Protein AF-A0A101WJS4-F1 (afdb_monomer)

Foldseek 3Di:
DAAADLVLLVVADQQFKWAADDDPPPVPDPQRIWGKDDDPVVSWIKTFGLQPPADPPDPPDTDIDIDHPVCSVRIHTDGGNVQKDWDFPVCCLQADVVQKDFDCSYYDNDPTGTIIGGPPGDGDPVSVVVVVVVVCVVVVVVVVVVVVVVVVCCVVVPPPDPPDDPPDPVLVVVVVVLVVLVVDPDPVSVVVSVVSVVVVVVVVVD

pLDDT: mean 70.33, std 17.98, range [38.47, 94.5]

Sequence (206 aa):
MKKLSRENFNKLNENFLYKKAPEPGQEHSRNWTYKCVKNEIRGTASMLETSLTGVEILEMVMPSTEVTDENINEFEKVFDFSEVKQICEFQVDEYDEKDVIHIPTCTKRWREECWWIKNGTEKSTDKLIKKTRGLIERYGKAFKANTDYLIKLLKEKGEEKMEGIIGQQQIDELKDVIVILQQIDSKLFFEEIANIQEKVSKLEKQ

Mean predicted aligned error: 15.25 Å

Structure (mmCIF, N/CA/C/O backbone):
data_AF-A0A101WJS4-F1
#
_entry.id   AF-A0A101WJS4-F1
#
loop_
_atom_site.group_PDB
_atom_site.id
_atom_site.type_symbol
_atom_site.label_atom_id
_atom_site.label_alt_id
_atom_site.label_comp_id
_atom_site.label_asym_id
_atom_site.label_entity_id
_atom_site.label_seq_id
_atom_site.pdbx_PDB_ins_code
_atom_site.Cartn_x
_atom_site.Cartn_y
_atom_site.Cartn_z
_atom_site.occupancy
_atom_site.B_iso_or_equiv
_atom_site.auth_seq_id
_atom_site.auth_comp_id
_atom_site.auth_asym_id
_atom_site.auth_atom_id
_atom_site.pdbx_PDB_model_num
ATOM 1 N N . MET A 1 1 ? -10.804 7.529 35.471 1.00 57.22 1 MET A N 1
ATOM 2 C CA . MET A 1 1 ? -10.807 7.088 34.060 1.00 57.22 1 MET A CA 1
ATOM 3 C C . MET A 1 1 ? -11.537 5.767 33.985 1.00 57.22 1 MET A C 1
ATOM 5 O O . MET A 1 1 ? -11.260 4.900 34.809 1.00 57.22 1 MET A O 1
ATOM 9 N N . LYS A 1 2 ? -12.508 5.639 33.080 1.00 72.88 2 LYS A N 1
ATOM 10 C CA . LYS A 1 2 ? -13.183 4.360 32.847 1.00 72.88 2 LYS A CA 1
ATOM 11 C C . LYS A 1 2 ? -12.271 3.504 31.974 1.00 72.88 2 LYS A C 1
ATOM 13 O O . LYS A 1 2 ? -11.709 4.000 31.005 1.00 72.88 2 LYS A O 1
ATOM 18 N N . LYS A 1 3 ? -12.037 2.268 32.405 1.00 86.56 3 LYS A N 1
ATOM 19 C CA . LYS A 1 3 ? -11.010 1.379 31.856 1.00 86.56 3 LYS A CA 1
ATOM 20 C C . LYS A 1 3 ? -11.583 0.580 30.684 1.00 86.56 3 LYS A C 1
ATOM 22 O O . LYS A 1 3 ? -12.743 0.192 30.734 1.00 86.56 3 LYS A O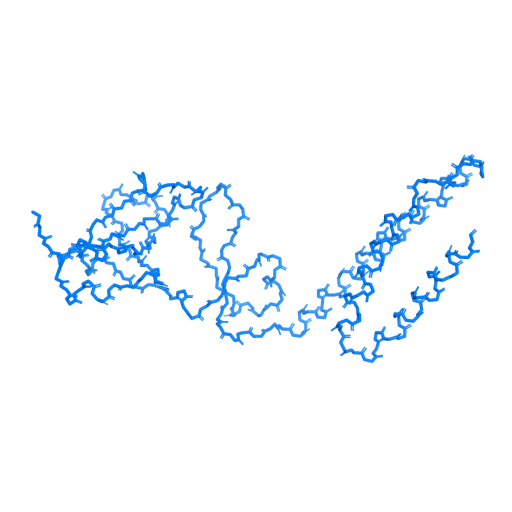 1
ATOM 27 N N . LEU A 1 4 ? -10.771 0.320 29.665 1.00 90.88 4 LEU A N 1
ATOM 28 C CA . LEU A 1 4 ? -11.083 -0.634 28.602 1.00 90.88 4 LEU A CA 1
ATOM 29 C C . LEU A 1 4 ? -11.018 -2.066 29.159 1.00 90.88 4 LEU A C 1
ATOM 31 O O . LEU A 1 4 ? -9.998 -2.472 29.729 1.00 90.88 4 LEU A O 1
ATOM 35 N N . SER A 1 5 ? -12.098 -2.834 29.031 1.00 92.94 5 SER A N 1
ATOM 36 C CA . SER A 1 5 ? -12.114 -4.247 29.417 1.00 92.94 5 SER A CA 1
ATOM 37 C C . SER A 1 5 ? -11.172 -5.069 28.536 1.00 92.94 5 SER A C 1
ATOM 39 O O . SER A 1 5 ? -10.924 -4.742 27.375 1.00 92.94 5 SER A O 1
ATOM 41 N N . ARG A 1 6 ? -10.662 -6.194 29.059 1.00 92.44 6 ARG A N 1
ATOM 42 C CA . ARG A 1 6 ? -9.789 -7.091 28.280 1.00 92.44 6 ARG A CA 1
ATOM 43 C C . ARG A 1 6 ? -10.510 -7.685 27.067 1.00 92.44 6 ARG A C 1
ATOM 45 O O . ARG A 1 6 ? -9.887 -7.871 26.030 1.00 92.44 6 ARG A O 1
ATOM 52 N N . GLU A 1 7 ? -11.810 -7.955 27.189 1.00 93.62 7 GLU A N 1
ATOM 53 C CA . GLU A 1 7 ? -12.629 -8.451 26.081 1.00 93.62 7 GLU A CA 1
ATOM 54 C C . GLU A 1 7 ? -12.656 -7.444 24.924 1.00 93.62 7 GLU A C 1
ATOM 56 O O . GLU A 1 7 ? -12.341 -7.801 23.791 1.00 93.62 7 GLU A O 1
ATOM 61 N N . ASN A 1 8 ? -12.955 -6.175 25.207 1.00 93.38 8 ASN A N 1
ATOM 62 C CA . ASN A 1 8 ? -12.996 -5.132 24.184 1.00 93.38 8 ASN A CA 1
ATOM 63 C C . ASN A 1 8 ? -11.603 -4.751 23.672 1.00 93.38 8 ASN A C 1
ATOM 65 O O . ASN A 1 8 ? -11.430 -4.550 22.472 1.00 93.38 8 ASN A O 1
ATOM 69 N N . PHE A 1 9 ? -10.586 -4.753 24.534 1.00 94.12 9 PHE A N 1
ATOM 70 C CA . PHE A 1 9 ? -9.189 -4.604 24.121 1.00 94.12 9 PHE A CA 1
ATOM 71 C C . PHE A 1 9 ? -8.784 -5.652 23.071 1.00 94.12 9 PHE A C 1
ATOM 73 O O . PHE A 1 9 ? -8.088 -5.336 22.106 1.00 94.12 9 PHE A O 1
ATOM 80 N N . ASN A 1 10 ? -9.242 -6.897 23.224 1.00 92.56 10 ASN A N 1
ATOM 81 C CA . ASN A 1 10 ? -8.945 -7.977 22.283 1.00 92.56 10 ASN A CA 1
ATOM 82 C C . ASN A 1 10 ? -9.709 -7.853 20.953 1.00 92.56 10 ASN A C 1
ATOM 84 O O . ASN A 1 10 ? -9.233 -8.380 19.952 1.00 92.56 10 ASN A O 1
ATOM 88 N N . LYS A 1 11 ? -10.856 -7.157 20.918 1.00 90.31 11 LYS A N 1
ATOM 89 C CA . LYS A 1 11 ? -11.623 -6.909 19.679 1.00 90.31 11 LYS A CA 1
ATOM 90 C C . LYS A 1 11 ? -10.926 -5.922 18.743 1.00 90.31 11 LYS A C 1
ATOM 92 O O . LYS A 1 11 ? -11.104 -5.995 17.531 1.00 90.31 11 LYS A O 1
ATOM 97 N N . LEU A 1 12 ? -10.145 -5.000 19.300 1.00 92.75 12 LEU A N 1
ATOM 98 C CA . LEU A 1 12 ? -9.375 -4.040 18.518 1.00 92.75 12 LEU A CA 1
ATOM 99 C C . LEU A 1 12 ? -8.243 -4.743 17.761 1.00 92.75 12 LEU A C 1
ATOM 101 O O . LEU A 1 12 ? -7.607 -5.661 18.276 1.00 92.75 12 LEU A O 1
ATOM 105 N N . ASN A 1 13 ? -7.952 -4.280 16.556 1.00 91.62 13 ASN A N 1
ATOM 106 C CA . ASN A 1 13 ? -6.895 -4.801 15.692 1.00 91.62 13 ASN A CA 1
ATOM 107 C C . ASN A 1 13 ? -6.104 -3.643 15.073 1.00 91.62 13 ASN A C 1
ATOM 109 O O . ASN A 1 13 ? -6.697 -2.741 14.479 1.00 91.62 13 ASN A O 1
ATOM 113 N N . GLU A 1 14 ? -4.781 -3.682 15.217 1.00 89.12 14 GLU A N 1
ATOM 114 C CA . GLU A 1 14 ? -3.843 -2.662 14.725 1.00 89.12 14 GLU A CA 1
ATOM 115 C C . GLU A 1 14 ? -3.684 -2.702 13.195 1.00 89.12 14 GLU A C 1
ATOM 117 O O . GLU A 1 14 ? -3.297 -1.711 12.581 1.00 89.12 14 GLU A O 1
ATOM 122 N N . ASN A 1 15 ? -4.073 -3.812 12.556 1.00 86.75 15 ASN A N 1
ATOM 123 C CA . ASN A 1 15 ? -4.099 -3.952 11.098 1.00 86.75 15 ASN A CA 1
ATOM 124 C C . ASN A 1 15 ? -5.382 -3.408 10.456 1.00 86.75 15 ASN A C 1
ATOM 126 O O . ASN A 1 15 ? -5.546 -3.520 9.245 1.00 86.75 15 ASN A O 1
ATOM 130 N N . PHE A 1 16 ? -6.328 -2.862 11.221 1.00 90.31 16 PHE A N 1
ATOM 131 C CA . PHE A 1 16 ? -7.572 -2.333 10.660 1.00 90.31 16 PHE A CA 1
ATOM 132 C C . PHE A 1 16 ? -7.529 -0.812 10.543 1.00 90.31 16 PHE A C 1
ATOM 134 O O . PHE A 1 16 ? -6.897 -0.116 11.342 1.00 90.31 16 PHE A O 1
ATOM 141 N N . LEU A 1 17 ? -8.261 -0.300 9.557 1.00 88.44 17 LEU A N 1
ATOM 142 C CA . LEU A 1 17 ? -8.648 1.100 9.493 1.00 88.44 17 LEU A CA 1
ATOM 143 C C . LEU A 1 17 ? -10.052 1.238 10.070 1.00 88.44 17 LEU A C 1
ATOM 145 O O . LEU A 1 17 ? -10.980 0.548 9.636 1.00 88.44 17 LEU A O 1
ATOM 149 N N . TYR A 1 18 ? -10.203 2.150 11.019 1.00 90.25 18 TYR A N 1
ATOM 150 C CA . TYR A 1 18 ? -11.483 2.471 11.634 1.00 90.25 18 TYR A CA 1
ATOM 151 C C . TYR A 1 18 ? 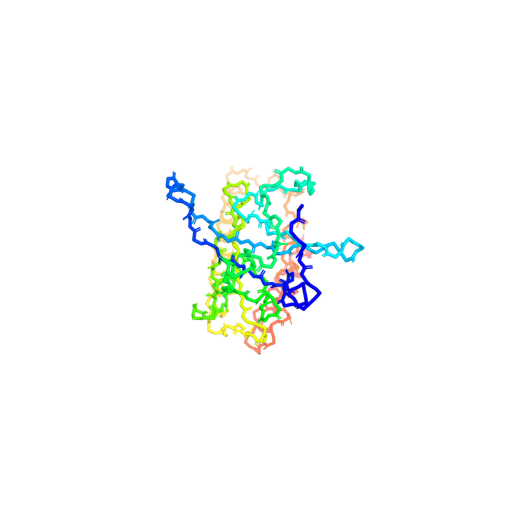-11.989 3.815 11.137 1.00 90.25 18 TYR A C 1
ATOM 153 O O . TYR A 1 18 ? -11.198 4.657 10.719 1.00 90.25 18 TYR A O 1
ATOM 161 N N . LYS A 1 19 ? -13.294 4.042 11.217 1.00 89.00 19 LYS A N 1
ATOM 162 C CA . LYS A 1 19 ? -13.935 5.328 10.964 1.00 89.00 19 LYS A CA 1
ATOM 163 C C . LYS A 1 19 ? -14.812 5.700 12.151 1.00 89.00 19 LYS A C 1
ATOM 165 O O . LYS A 1 19 ? -15.484 4.839 12.708 1.00 89.00 19 LYS A O 1
ATOM 170 N N . LYS A 1 20 ? -14.818 6.980 12.511 1.00 86.94 20 LYS A N 1
ATOM 171 C CA . LYS A 1 20 ? -15.734 7.556 13.504 1.00 86.94 20 LYS A CA 1
ATOM 172 C C . LYS A 1 20 ? -16.500 8.713 12.864 1.00 86.94 20 LYS A C 1
ATOM 174 O O . LYS A 1 20 ? -15.966 9.406 11.997 1.00 86.94 20 LYS A O 1
ATOM 179 N N . ALA A 1 21 ? -17.764 8.891 13.242 1.00 79.19 21 ALA A N 1
ATOM 180 C CA . ALA A 1 21 ? -18.553 10.033 12.789 1.00 79.19 21 ALA A CA 1
ATOM 181 C C . ALA A 1 21 ? -17.951 11.356 13.310 1.00 79.19 21 ALA A C 1
ATOM 183 O O . ALA A 1 21 ? -17.484 11.394 14.450 1.00 79.19 21 ALA A O 1
ATOM 184 N N . PRO A 1 22 ? -17.962 12.439 12.510 1.00 70.44 22 PRO A N 1
ATOM 185 C CA . PRO A 1 22 ? -17.497 13.744 12.967 1.00 70.44 22 PRO A CA 1
ATOM 186 C C . PRO A 1 22 ? -18.325 14.233 14.155 1.00 70.44 22 PRO A C 1
ATOM 188 O O . PRO A 1 22 ? -19.548 14.077 14.174 1.00 70.44 22 PRO A O 1
ATOM 191 N N . GLU A 1 23 ? -17.674 14.886 15.116 1.00 70.19 23 GLU A N 1
ATOM 192 C CA . GLU A 1 23 ? -18.407 15.640 16.128 1.00 70.19 23 GLU A CA 1
ATOM 193 C C . GLU A 1 23 ? -19.089 16.864 15.485 1.00 70.19 23 GLU A C 1
ATOM 195 O O . GLU A 1 23 ? -18.539 17.460 14.545 1.00 70.19 23 GLU A O 1
ATOM 200 N N . PRO A 1 24 ? -20.282 17.267 15.966 1.00 67.69 24 PRO A N 1
ATOM 201 C CA . PRO A 1 24 ? -20.963 18.460 15.472 1.00 67.69 24 PRO A CA 1
ATOM 202 C C . PRO A 1 24 ? -20.040 19.687 15.502 1.00 67.69 24 PRO A C 1
ATOM 204 O O . PRO A 1 24 ? -19.468 20.020 16.537 1.00 67.69 24 PRO A O 1
ATOM 207 N N . GLY A 1 25 ? -19.890 20.367 14.361 1.00 64.19 25 GLY A N 1
ATOM 208 C CA . GLY A 1 25 ? -19.008 21.534 14.217 1.00 64.19 25 GLY A CA 1
ATOM 209 C C . GLY A 1 25 ? -17.598 21.234 13.697 1.00 64.19 25 GLY A C 1
ATOM 210 O O . GLY A 1 25 ? -16.853 22.173 13.421 1.00 64.19 25 GLY A O 1
ATOM 211 N N . GLN A 1 26 ? -17.235 19.964 13.487 1.00 60.59 26 GLN A N 1
ATOM 212 C CA . GLN A 1 26 ? -15.958 19.580 12.870 1.00 60.59 26 GLN A CA 1
ATOM 213 C C . GLN A 1 26 ? -16.079 19.159 11.395 1.00 60.59 26 GLN A C 1
ATOM 215 O O . GLN A 1 26 ? -15.176 18.534 10.858 1.00 60.59 26 GLN A O 1
ATOM 220 N N . GLU A 1 27 ? -17.154 19.529 10.697 1.00 55.00 27 GLU A N 1
ATOM 221 C CA . GLU A 1 27 ? -17.510 19.069 9.336 1.00 55.00 27 GLU A CA 1
ATOM 222 C C . GLU A 1 27 ? -16.428 19.273 8.248 1.00 55.00 27 GLU A C 1
ATOM 224 O O . GLU A 1 27 ? -16.532 18.735 7.145 1.00 55.00 27 GLU A O 1
ATOM 229 N N . HIS A 1 28 ? -15.377 20.046 8.531 1.00 49.75 28 HIS A N 1
ATOM 230 C CA . HIS A 1 28 ? -14.305 20.360 7.591 1.00 49.75 28 HIS A CA 1
ATOM 231 C C . HIS A 1 28 ? -13.123 19.376 7.593 1.00 49.75 28 HIS A C 1
ATOM 233 O O . HIS A 1 28 ? -12.332 19.416 6.643 1.00 49.75 28 HIS A O 1
ATOM 239 N N . SER A 1 29 ? -12.983 18.482 8.579 1.00 52.59 29 SER A N 1
ATOM 240 C CA . SER A 1 29 ? -11.977 17.407 8.514 1.00 52.59 29 SER A CA 1
ATOM 241 C C . SER A 1 29 ? -12.453 16.366 7.509 1.00 52.59 29 SER A C 1
ATOM 243 O O . SER A 1 29 ? -13.559 15.849 7.600 1.00 52.59 29 SER A O 1
ATOM 245 N N . ARG A 1 30 ? -11.652 16.090 6.479 1.00 51.81 30 ARG A N 1
ATOM 246 C CA . ARG A 1 30 ? -12.088 15.243 5.353 1.00 51.81 30 ARG A CA 1
ATOM 247 C C . ARG A 1 30 ? -11.715 13.766 5.511 1.00 51.81 30 ARG A C 1
ATOM 249 O O . ARG A 1 30 ? -12.276 12.944 4.797 1.00 51.81 30 ARG A O 1
ATOM 256 N N . ASN A 1 31 ? -10.837 13.425 6.460 1.00 58.62 31 ASN A N 1
ATOM 257 C CA . ASN A 1 31 ? -10.263 12.083 6.603 1.00 58.62 31 ASN A CA 1
ATOM 258 C C . ASN A 1 31 ? -10.437 11.550 8.035 1.00 58.62 31 ASN A C 1
ATOM 260 O O . ASN A 1 31 ? -9.506 11.551 8.831 1.00 58.62 31 ASN A O 1
ATOM 264 N N . TRP A 1 32 ? -11.647 11.082 8.342 1.00 71.38 32 TRP A N 1
ATOM 265 C CA . TRP A 1 32 ? -12.063 10.527 9.642 1.00 71.38 32 TRP A CA 1
ATOM 266 C C . TRP A 1 32 ? -11.669 9.071 9.851 1.00 71.38 32 TRP A C 1
ATOM 268 O O . TRP A 1 32 ? -12.456 8.270 10.360 1.00 71.38 32 TRP A O 1
ATOM 278 N N . THR A 1 33 ? -10.495 8.697 9.367 1.00 82.00 33 THR A N 1
ATOM 279 C CA . THR A 1 33 ? -10.000 7.335 9.497 1.00 82.00 33 THR A CA 1
ATOM 280 C C . THR A 1 33 ? -8.946 7.267 10.586 1.00 82.00 33 THR A C 1
ATOM 282 O O . THR A 1 33 ? -8.162 8.198 10.762 1.00 82.00 33 THR A O 1
ATOM 285 N N . TYR A 1 34 ? -8.941 6.170 11.332 1.00 84.94 34 TYR A N 1
ATOM 286 C CA . TYR A 1 34 ? -8.096 5.980 12.500 1.00 84.94 34 TYR A CA 1
ATOM 287 C C . TYR A 1 34 ? -7.370 4.644 12.418 1.00 84.94 34 TYR A C 1
ATOM 289 O O . TYR A 1 34 ? -7.947 3.644 11.982 1.00 84.94 34 TYR A O 1
ATOM 297 N N . LYS A 1 35 ? -6.120 4.617 12.878 1.00 87.50 35 LYS A N 1
ATOM 298 C CA . LYS A 1 35 ? -5.397 3.375 13.171 1.00 87.50 35 LYS A CA 1
ATOM 299 C C . LYS A 1 35 ? -5.406 3.122 14.670 1.00 87.50 35 LYS A C 1
ATOM 301 O O . LYS A 1 35 ? -5.215 4.045 15.460 1.00 87.50 35 LYS A O 1
ATOM 306 N N . CYS A 1 36 ? -5.623 1.872 15.053 1.00 90.12 36 CYS A N 1
ATOM 307 C CA . CYS A 1 36 ? -5.515 1.468 16.446 1.00 90.12 36 CYS A CA 1
ATOM 308 C C . CYS A 1 36 ? -4.041 1.247 16.803 1.00 90.12 36 CYS A C 1
ATOM 310 O O . CYS A 1 36 ? -3.318 0.618 16.035 1.00 90.12 36 CYS A O 1
ATOM 312 N N . VAL A 1 37 ? -3.626 1.742 17.967 1.00 90.06 37 VAL A N 1
ATOM 313 C CA . VAL A 1 37 ? -2.339 1.426 18.596 1.00 90.06 37 VAL A CA 1
ATOM 314 C C . VAL A 1 37 ? -2.613 0.884 19.988 1.00 90.06 37 VAL A C 1
ATOM 316 O O . VAL A 1 37 ? -3.372 1.486 20.759 1.00 90.06 37 VAL A O 1
ATOM 319 N N . LYS A 1 38 ? -2.002 -0.250 20.319 1.00 90.00 38 LYS A N 1
ATOM 320 C CA . LYS A 1 38 ? -2.164 -0.910 21.613 1.00 90.00 38 LYS A CA 1
ATOM 321 C C . LYS A 1 38 ? -0.930 -0.745 22.487 1.00 90.00 38 LYS A C 1
ATOM 323 O O . LYS A 1 38 ? 0.204 -0.926 22.065 1.00 90.00 38 LYS A O 1
ATOM 328 N N . ASN A 1 39 ? -1.164 -0.486 23.768 1.00 90.31 39 ASN A N 1
ATOM 329 C CA . ASN A 1 39 ? -0.166 -0.622 24.817 1.00 90.31 39 ASN A CA 1
ATOM 330 C C . ASN A 1 39 ? -0.507 -1.853 25.660 1.00 90.31 39 ASN A C 1
ATOM 332 O O . ASN A 1 39 ? -1.291 -1.775 26.609 1.00 90.31 39 ASN A O 1
ATOM 336 N N . GLU A 1 40 ? 0.088 -2.994 25.315 1.00 90.62 40 GLU A N 1
ATOM 337 C CA . GLU A 1 40 ? -0.159 -4.274 25.997 1.00 90.62 40 GLU A CA 1
ATOM 338 C C . GLU A 1 40 ? 0.220 -4.241 27.483 1.00 90.62 40 GLU A C 1
ATOM 340 O O . GLU A 1 40 ? -0.475 -4.828 28.309 1.00 90.62 40 GLU A O 1
ATOM 345 N N . ILE A 1 41 ? 1.278 -3.505 27.849 1.00 89.44 41 ILE A N 1
ATOM 346 C CA . ILE A 1 41 ? 1.748 -3.400 29.241 1.00 89.44 41 ILE A CA 1
ATOM 347 C C . ILE A 1 41 ? 0.691 -2.713 30.113 1.00 89.44 41 ILE A C 1
ATOM 349 O O . ILE A 1 41 ? 0.433 -3.133 31.241 1.00 89.44 41 ILE A O 1
ATOM 353 N N . ARG A 1 42 ? 0.076 -1.643 29.597 1.00 86.69 42 ARG A N 1
ATOM 354 C CA . ARG A 1 42 ? -0.955 -0.874 30.310 1.00 86.69 42 ARG A CA 1
ATOM 355 C C . ARG A 1 42 ? -2.367 -1.421 30.087 1.00 86.69 42 ARG A C 1
ATOM 357 O O . ARG A 1 42 ? -3.275 -1.057 30.834 1.00 86.69 42 ARG A O 1
ATOM 364 N N . GLY A 1 43 ? -2.555 -2.291 29.094 1.00 88.81 43 GLY A N 1
ATOM 365 C CA . GLY A 1 43 ? -3.867 -2.770 28.660 1.00 88.81 43 GLY A CA 1
ATOM 366 C C . GLY A 1 43 ? -4.748 -1.650 28.103 1.00 88.81 43 GLY A C 1
ATOM 367 O O . GLY A 1 43 ? -5.963 -1.687 28.281 1.00 88.81 43 GLY A O 1
ATOM 368 N N . THR A 1 44 ? -4.139 -0.633 27.488 1.00 91.56 44 THR A N 1
ATOM 369 C CA . THR A 1 44 ? -4.826 0.539 26.922 1.00 91.56 44 THR A CA 1
ATOM 370 C C . THR A 1 44 ? -4.668 0.562 25.410 1.00 91.56 44 THR A C 1
ATOM 372 O O . THR A 1 44 ? -3.650 0.112 24.888 1.00 91.56 44 THR A O 1
ATOM 375 N N . ALA A 1 45 ? -5.641 1.115 24.699 1.00 93.06 45 ALA A N 1
ATOM 376 C CA . ALA A 1 45 ? -5.571 1.288 23.254 1.00 93.06 45 ALA A CA 1
ATOM 377 C C . ALA A 1 45 ? -5.973 2.714 22.882 1.00 93.06 45 ALA A C 1
ATOM 379 O O . ALA A 1 45 ? -6.794 3.319 23.569 1.00 93.06 45 ALA A O 1
ATOM 380 N N . SER A 1 46 ? -5.424 3.223 21.786 1.00 91.75 46 SER A N 1
ATOM 381 C CA . SER A 1 46 ? -5.729 4.555 21.268 1.00 91.75 46 SER A CA 1
ATOM 382 C C . SER A 1 46 ? -6.032 4.495 19.776 1.00 91.75 46 SER A C 1
ATOM 384 O O . SER A 1 46 ? -5.446 3.697 19.046 1.00 91.75 46 SER A O 1
ATOM 386 N N . MET A 1 47 ? -6.942 5.353 19.322 1.00 90.25 47 MET A N 1
ATOM 387 C CA . MET A 1 47 ? -7.261 5.564 17.910 1.00 90.25 47 MET A CA 1
ATOM 388 C C . MET A 1 47 ? -6.538 6.814 17.422 1.00 90.25 47 MET A C 1
ATOM 390 O O . MET A 1 47 ? -6.847 7.918 17.870 1.00 90.25 47 MET A O 1
ATOM 394 N N . LEU A 1 48 ? -5.563 6.633 16.535 1.00 84.19 48 LEU A N 1
ATOM 395 C CA . LEU A 1 48 ? -4.733 7.692 15.966 1.00 84.19 48 LEU A CA 1
ATOM 396 C C . LEU A 1 48 ? -5.309 8.135 14.627 1.00 84.19 48 LEU A C 1
ATOM 398 O O . LEU A 1 48 ?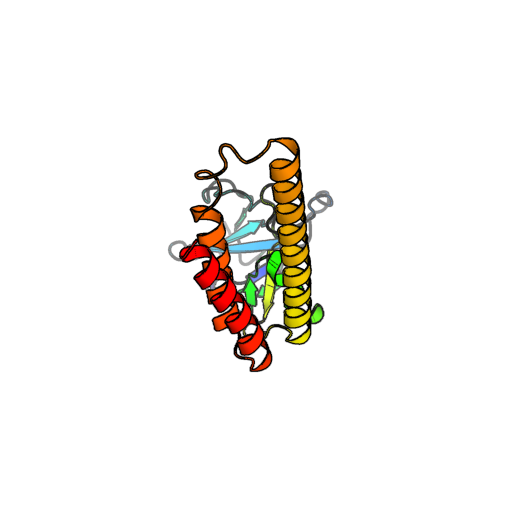 -5.476 7.312 13.726 1.00 84.19 48 LEU A O 1
ATOM 402 N N . GLU A 1 49 ? -5.595 9.426 14.486 1.00 79.94 49 GLU A N 1
ATOM 403 C CA . GLU A 1 49 ? -6.174 9.979 13.261 1.00 79.94 49 GLU A CA 1
ATOM 404 C C . GLU A 1 49 ? -5.177 9.911 12.093 1.00 79.94 49 GLU A C 1
ATOM 406 O O . GLU A 1 49 ? -4.068 10.439 12.166 1.00 79.94 49 GLU A O 1
ATOM 411 N N . THR A 1 50 ? -5.561 9.294 10.974 1.00 74.81 50 THR A N 1
ATOM 412 C CA . THR A 1 50 ? -4.662 9.108 9.822 1.00 74.81 50 THR A CA 1
ATOM 413 C C . THR A 1 50 ? -4.559 10.348 8.935 1.00 74.81 50 THR A C 1
ATOM 415 O O . THR A 1 50 ? -3.779 10.374 7.995 1.00 74.81 50 THR A O 1
ATOM 418 N N . SER A 1 51 ? -5.328 11.407 9.195 1.00 60.69 51 SER A N 1
ATOM 419 C CA . SER A 1 51 ? -5.240 12.652 8.426 1.00 60.69 51 SER A CA 1
ATOM 420 C C . SER A 1 51 ? -3.916 13.399 8.656 1.00 60.69 51 SER A C 1
ATOM 422 O O . SER A 1 51 ? -3.564 14.274 7.878 1.00 60.69 51 SER A O 1
ATOM 424 N N . LEU A 1 52 ? -3.127 13.058 9.674 1.00 51.88 52 LEU A N 1
ATOM 425 C CA . LEU A 1 52 ? -1.872 13.755 9.991 1.00 51.88 52 LEU A CA 1
ATOM 426 C C . LEU A 1 52 ? -0.617 12.898 9.772 1.00 51.88 52 LEU A C 1
ATOM 428 O O . LEU A 1 52 ? 0.495 13.355 10.042 1.00 51.88 52 LEU A O 1
ATOM 432 N N . THR A 1 53 ? -0.764 11.685 9.233 1.00 48.38 53 THR A N 1
ATOM 433 C CA . THR A 1 53 ? 0.348 10.754 8.993 1.00 48.38 53 THR A CA 1
ATOM 434 C C . THR A 1 53 ? 1.064 11.090 7.690 1.00 48.38 53 THR A C 1
ATOM 436 O O . THR A 1 53 ? 0.869 10.456 6.657 1.00 48.38 53 THR A O 1
ATOM 439 N N . GLY A 1 54 ? 1.863 12.149 7.735 1.00 43.44 54 GLY A N 1
ATOM 440 C CA . GLY A 1 54 ? 2.724 12.584 6.639 1.00 43.44 54 GLY A CA 1
ATOM 441 C C . GLY A 1 54 ? 4.085 13.058 7.130 1.00 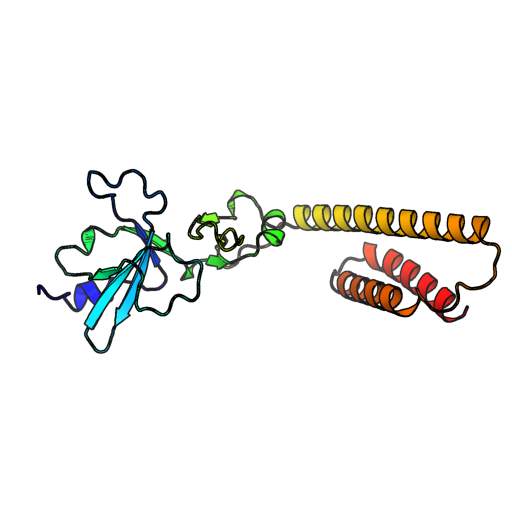43.44 54 GLY A C 1
ATOM 442 O O . GLY A 1 54 ? 4.714 13.870 6.476 1.00 43.44 54 GLY A O 1
ATOM 443 N N . VAL A 1 55 ? 4.530 12.641 8.304 1.00 38.47 55 VAL A N 1
ATOM 444 C CA . VAL A 1 55 ? 5.902 12.819 8.784 1.00 38.47 55 VAL A CA 1
ATOM 445 C C . VAL A 1 55 ? 6.137 11.633 9.721 1.00 38.47 55 VAL A C 1
ATOM 447 O O . VAL A 1 55 ? 5.179 11.139 10.319 1.00 38.47 55 VAL A O 1
ATOM 450 N N . GLU A 1 56 ? 7.378 11.177 9.858 1.00 41.03 56 GLU A N 1
ATOM 451 C CA . GLU A 1 56 ? 7.867 10.436 11.028 1.00 41.03 56 GLU A CA 1
ATOM 452 C C . GLU A 1 56 ? 7.651 11.279 12.304 1.00 41.03 56 GLU A C 1
ATOM 454 O O . GLU A 1 56 ? 8.585 11.731 12.965 1.00 41.03 56 GLU A O 1
ATOM 459 N N . ILE A 1 57 ? 6.399 11.598 12.626 1.00 44.00 57 ILE A N 1
ATOM 460 C CA . ILE A 1 57 ? 6.034 12.231 13.877 1.00 44.00 57 ILE A CA 1
ATOM 461 C C . ILE A 1 57 ? 6.062 11.075 14.851 1.00 44.00 57 ILE A C 1
ATOM 463 O O . ILE A 1 57 ? 5.120 10.289 14.926 1.00 44.00 57 ILE A O 1
ATOM 467 N N . LEU A 1 58 ? 7.203 10.963 15.533 1.00 43.41 58 LEU A N 1
ATOM 468 C CA . LEU A 1 58 ? 7.321 10.443 16.890 1.00 43.41 58 LEU A CA 1
ATOM 469 C C . LEU A 1 58 ? 5.938 10.433 17.545 1.00 43.41 58 LEU A C 1
ATOM 471 O O . LEU A 1 58 ? 5.280 11.474 17.548 1.00 43.41 58 LEU A O 1
ATOM 475 N N . GLU A 1 59 ? 5.523 9.289 18.086 1.00 48.41 59 GLU A N 1
ATOM 476 C CA . GLU A 1 59 ? 4.214 8.943 18.679 1.00 48.41 59 GLU A CA 1
ATOM 477 C C . GLU A 1 59 ? 3.642 9.940 19.728 1.00 48.41 59 GLU A C 1
ATOM 479 O O . GLU A 1 59 ? 2.672 9.649 20.419 1.00 48.41 59 GLU A O 1
ATOM 484 N N . MET A 1 60 ? 4.228 11.125 19.886 1.00 48.06 60 MET A N 1
ATOM 485 C CA . MET A 1 60 ? 4.025 12.086 20.957 1.00 48.06 60 MET A CA 1
ATOM 486 C C . MET A 1 60 ? 3.058 13.244 20.649 1.00 48.06 60 MET A C 1
ATOM 488 O O . MET A 1 60 ? 2.699 13.940 21.594 1.00 48.06 60 MET A O 1
ATOM 492 N N . VAL A 1 61 ? 2.630 13.505 19.400 1.00 55.19 61 VAL A N 1
ATOM 493 C CA . VAL A 1 61 ? 1.794 14.708 19.102 1.00 55.19 61 VAL A CA 1
ATOM 494 C C . VAL A 1 61 ? 0.632 14.468 18.129 1.00 55.19 61 VAL A C 1
ATOM 496 O O . VAL A 1 61 ? -0.034 15.410 17.703 1.00 55.19 61 VAL A O 1
ATOM 499 N N . MET A 1 62 ? 0.343 13.221 17.761 1.00 60.69 62 MET A N 1
ATOM 500 C CA . MET A 1 62 ? -0.839 12.963 16.939 1.00 60.69 62 MET A CA 1
ATOM 501 C C . MET A 1 62 ? -2.123 13.067 17.776 1.00 60.69 62 MET A C 1
ATOM 503 O O . MET A 1 62 ? -2.164 12.508 18.878 1.00 60.69 62 MET A O 1
ATOM 507 N N . PRO A 1 63 ? -3.188 13.718 17.261 1.00 70.94 63 PRO A N 1
ATOM 508 C CA . PRO A 1 63 ? -4.516 13.614 17.842 1.00 70.94 63 PRO A CA 1
ATOM 509 C C . PRO A 1 63 ? -4.878 12.140 17.969 1.00 70.94 63 PRO A C 1
ATOM 511 O O . PRO A 1 63 ? -4.939 11.395 16.986 1.00 70.94 63 PRO A O 1
ATOM 514 N N . SER A 1 64 ? -5.054 11.712 19.210 1.00 80.50 64 SER A N 1
ATOM 515 C CA . SER A 1 64 ? -5.438 10.353 19.533 1.00 80.50 64 SER A CA 1
ATOM 516 C C . SER A 1 64 ? -6.574 10.382 20.535 1.00 80.50 64 SER A C 1
ATOM 518 O O . SER A 1 64 ? -6.649 11.254 21.401 1.00 80.50 64 SER A O 1
ATOM 520 N N . THR A 1 65 ? -7.491 9.437 20.382 1.00 87.38 65 THR A N 1
ATOM 521 C CA . THR A 1 65 ? -8.569 9.206 21.342 1.00 87.38 65 THR A CA 1
ATOM 522 C C . THR A 1 65 ? -8.279 7.898 22.057 1.00 87.38 65 THR A C 1
ATOM 524 O O . THR A 1 65 ? -8.177 6.858 21.406 1.00 87.38 65 THR A O 1
ATOM 527 N N . GLU A 1 66 ? -8.126 7.937 23.381 1.00 91.69 66 GLU A N 1
ATOM 528 C CA . GLU A 1 66 ? -8.031 6.713 24.180 1.00 91.69 66 GLU A CA 1
ATOM 529 C C . GLU A 1 66 ? -9.355 5.942 24.088 1.00 91.69 66 GLU A C 1
ATOM 531 O O . GLU A 1 66 ? -10.445 6.504 24.259 1.00 91.69 66 GLU A O 1
ATOM 536 N N . VAL A 1 67 ? -9.259 4.650 23.788 1.00 93.00 67 VAL A N 1
ATOM 537 C CA . VAL A 1 67 ? -10.413 3.763 23.665 1.00 93.00 67 VAL A CA 1
ATOM 538 C C . VAL A 1 67 ? -10.781 3.222 25.038 1.00 93.00 67 VAL A C 1
ATOM 540 O O . VAL A 1 67 ? -9.941 2.741 25.795 1.00 93.00 67 VAL A O 1
ATOM 543 N N . THR A 1 68 ? -12.068 3.264 25.337 1.00 94.50 68 THR A N 1
ATOM 544 C CA . THR A 1 68 ? -12.697 2.765 26.557 1.00 94.50 68 THR A CA 1
ATOM 545 C C . THR A 1 68 ? -13.894 1.897 26.182 1.00 94.50 68 THR A C 1
ATOM 547 O O . THR A 1 68 ? -14.347 1.910 25.038 1.00 94.50 68 THR A O 1
ATOM 550 N N . ASP A 1 69 ? -14.453 1.164 27.146 1.00 93.94 69 ASP A N 1
ATOM 551 C CA . ASP A 1 69 ? -15.674 0.382 26.903 1.00 93.94 69 ASP A CA 1
ATOM 552 C C . ASP A 1 69 ? -16.872 1.249 26.473 1.00 93.94 69 ASP A C 1
ATOM 554 O O . ASP A 1 69 ? -17.799 0.738 25.851 1.00 93.94 69 ASP A O 1
ATOM 558 N N . GLU A 1 70 ? -16.860 2.551 26.777 1.00 93.31 70 GLU A N 1
ATOM 559 C CA . GLU A 1 70 ? -17.967 3.458 26.452 1.00 93.31 70 GLU A CA 1
ATOM 560 C C . GLU A 1 70 ? -17.908 3.978 25.018 1.00 93.31 70 GLU A C 1
ATOM 562 O O . GLU A 1 70 ? -18.953 4.162 24.402 1.00 93.31 70 GLU A O 1
ATOM 567 N N . ASN A 1 71 ? -16.700 4.192 24.487 1.00 91.69 71 ASN A N 1
ATOM 568 C CA . ASN A 1 71 ? -16.503 4.802 23.170 1.00 91.69 71 ASN A CA 1
ATOM 569 C C . ASN A 1 71 ? -16.017 3.819 22.094 1.00 91.69 71 ASN A C 1
ATOM 571 O O . ASN A 1 71 ? -15.936 4.198 20.930 1.00 91.69 71 ASN A O 1
ATOM 575 N N . ILE A 1 72 ? -15.709 2.559 22.429 1.00 92.00 72 ILE A N 1
ATOM 576 C CA . ILE A 1 72 ? -15.216 1.583 21.440 1.00 92.00 72 ILE A CA 1
ATOM 577 C C . ILE A 1 72 ? -16.182 1.405 20.262 1.00 92.00 72 ILE A C 1
ATOM 579 O O . ILE A 1 72 ? -15.745 1.289 19.121 1.00 92.00 72 ILE A O 1
ATOM 583 N N . ASN A 1 73 ? -17.489 1.453 20.526 1.00 92.06 73 ASN A N 1
ATOM 584 C CA . ASN A 1 73 ? -18.522 1.295 19.502 1.00 92.06 73 ASN A CA 1
ATOM 585 C C . ASN A 1 73 ? -18.681 2.532 18.598 1.00 92.06 73 ASN A C 1
ATOM 587 O O . ASN A 1 73 ? -19.440 2.480 17.636 1.00 92.06 73 ASN A O 1
ATOM 591 N N . GLU A 1 74 ? -17.982 3.635 18.882 1.00 91.62 74 GLU A N 1
ATOM 592 C CA . GLU A 1 74 ? -17.939 4.811 18.004 1.00 91.62 74 GLU A CA 1
ATOM 593 C C . GLU A 1 74 ? -16.992 4.609 16.809 1.00 91.62 74 GLU A C 1
ATOM 595 O O . GLU A 1 74 ? -17.033 5.390 15.857 1.00 91.62 74 GLU A O 1
ATOM 600 N N . PHE A 1 75 ? -16.136 3.582 16.858 1.00 91.25 75 PHE A N 1
ATOM 601 C CA . PHE A 1 75 ? -15.145 3.272 15.833 1.00 91.25 75 PHE A CA 1
ATOM 602 C C . PHE A 1 75 ? -15.564 2.039 15.028 1.00 91.25 75 PHE A C 1
ATOM 604 O O . PHE A 1 75 ? -15.477 0.901 15.489 1.00 91.25 75 PHE A O 1
ATOM 611 N N . GLU A 1 76 ? -15.976 2.257 13.785 1.00 92.19 76 GLU A N 1
ATOM 612 C CA . GLU A 1 76 ? -16.387 1.202 12.860 1.00 92.19 76 GLU A CA 1
ATOM 613 C C . GLU A 1 76 ? -15.199 0.730 12.011 1.00 92.19 76 GLU A C 1
ATOM 615 O O . GLU A 1 76 ? -14.498 1.552 11.422 1.00 92.19 76 GLU A O 1
ATOM 620 N N . LYS A 1 77 ? -14.971 -0.587 11.902 1.00 92.25 77 LYS A N 1
ATOM 621 C CA . LYS A 1 77 ? -13.987 -1.145 10.956 1.00 92.25 77 LYS A CA 1
ATOM 622 C C . LYS A 1 77 ? -14.447 -0.852 9.526 1.00 92.25 77 LYS A C 1
ATOM 624 O O . LYS A 1 77 ? -15.492 -1.340 9.111 1.00 92.25 77 LYS A O 1
ATOM 629 N N . VAL A 1 78 ? -13.620 -0.155 8.752 1.00 88.44 78 VAL A N 1
ATOM 630 C CA . VAL A 1 78 ? -13.887 0.134 7.331 1.00 88.44 78 VAL A CA 1
ATOM 631 C C . VAL A 1 78 ? -12.887 -0.516 6.382 1.00 88.44 78 VAL A C 1
ATOM 633 O O . VAL A 1 78 ? -13.164 -0.621 5.190 1.00 88.44 78 VAL A O 1
ATOM 636 N N . PHE A 1 79 ? -11.732 -0.961 6.884 1.00 87.88 79 PHE A N 1
ATOM 637 C CA . PHE A 1 79 ? -10.724 -1.614 6.054 1.00 87.88 79 PHE A CA 1
ATOM 638 C C . PHE A 1 79 ? -9.825 -2.567 6.848 1.00 87.88 79 PHE A C 1
ATOM 640 O O . PHE A 1 79 ? -9.606 -2.368 8.044 1.00 87.88 79 PHE A O 1
ATOM 647 N N . ASP A 1 80 ? -9.294 -3.585 6.174 1.00 90.69 80 ASP A N 1
ATOM 648 C CA . ASP A 1 80 ? -8.397 -4.596 6.735 1.00 90.69 80 ASP A CA 1
ATOM 649 C C . ASP A 1 80 ? -7.084 -4.644 5.948 1.00 90.69 80 ASP A C 1
ATOM 651 O O . ASP A 1 80 ? -7.037 -5.150 4.827 1.00 90.69 80 ASP A O 1
ATOM 655 N N . PHE A 1 81 ? -6.004 -4.118 6.526 1.00 86.38 81 PHE A N 1
ATOM 656 C CA . PHE A 1 81 ? -4.698 -4.102 5.870 1.00 86.38 81 PHE A CA 1
ATOM 657 C C . PHE A 1 81 ? -4.057 -5.491 5.782 1.00 86.38 81 PHE A C 1
ATOM 659 O O . PHE A 1 81 ? -3.127 -5.665 5.002 1.00 86.38 81 PHE A O 1
ATOM 666 N N . SER A 1 82 ? -4.540 -6.488 6.532 1.00 86.56 82 SER A N 1
ATOM 667 C CA . SER A 1 82 ? -3.996 -7.851 6.457 1.00 86.56 82 SER A CA 1
ATOM 668 C C . SER A 1 82 ? -4.434 -8.610 5.199 1.00 86.56 82 SER A C 1
ATOM 670 O O . SER A 1 82 ? -3.780 -9.571 4.795 1.00 86.56 82 SER A O 1
ATOM 672 N N . GLU A 1 83 ? -5.505 -8.160 4.542 1.00 89.06 83 GLU A N 1
ATOM 673 C CA . GLU A 1 83 ? -6.051 -8.781 3.329 1.00 89.06 83 GLU A CA 1
ATOM 674 C C . GLU A 1 83 ? -5.517 -8.151 2.037 1.00 89.06 83 GLU A C 1
ATOM 676 O O . GLU A 1 83 ? -5.842 -8.604 0.934 1.00 89.06 83 GLU A O 1
ATOM 681 N N . VAL A 1 84 ? -4.692 -7.111 2.157 1.00 88.69 84 VAL A N 1
ATOM 682 C CA . VAL A 1 84 ? -4.181 -6.342 1.027 1.00 88.69 84 VAL A CA 1
ATOM 683 C C . VAL A 1 84 ? -2.676 -6.128 1.112 1.00 88.69 84 VAL A C 1
ATOM 685 O O . VAL A 1 84 ? -2.058 -6.258 2.166 1.00 88.69 84 VAL A O 1
ATOM 688 N N . LYS A 1 85 ? -2.091 -5.730 -0.014 1.00 87.62 85 LYS A N 1
ATOM 689 C CA . LYS A 1 85 ? -0.729 -5.206 -0.098 1.00 87.62 85 LYS A CA 1
ATOM 690 C C . LYS A 1 85 ? -0.748 -3.822 -0.729 1.00 87.62 85 LYS A C 1
ATOM 692 O O . LYS A 1 85 ? -1.541 -3.558 -1.637 1.00 87.62 85 LYS A O 1
ATOM 697 N N . GLN A 1 86 ? 0.127 -2.950 -0.244 1.00 85.62 86 GLN A N 1
ATOM 698 C CA . GLN A 1 86 ? 0.325 -1.634 -0.835 1.00 85.62 86 GLN A CA 1
ATOM 699 C C . GLN A 1 86 ? 1.048 -1.776 -2.177 1.00 85.62 86 GLN A C 1
ATOM 701 O O . GLN A 1 86 ? 1.932 -2.623 -2.329 1.00 85.62 86 GLN A O 1
ATOM 706 N N . ILE A 1 87 ? 0.677 -0.942 -3.140 1.00 85.81 87 ILE A N 1
ATOM 707 C CA . ILE A 1 87 ? 1.368 -0.801 -4.421 1.00 85.81 87 ILE A CA 1
ATOM 708 C C . ILE A 1 87 ? 1.716 0.667 -4.652 1.00 85.81 87 ILE A C 1
ATOM 710 O O . ILE A 1 87 ? 1.060 1.569 -4.130 1.00 85.81 87 ILE A O 1
ATOM 714 N N . CYS A 1 88 ? 2.759 0.912 -5.436 1.00 83.19 88 CYS A N 1
ATOM 715 C CA . CYS A 1 88 ? 3.122 2.271 -5.819 1.00 83.19 88 CYS A CA 1
ATOM 716 C C . CYS A 1 88 ? 2.177 2.797 -6.911 1.00 83.19 88 CYS A C 1
ATOM 718 O O . CYS A 1 88 ? 1.664 2.019 -7.716 1.00 83.19 88 CYS A O 1
ATOM 720 N N . GLU A 1 89 ? 2.021 4.121 -7.007 1.00 84.00 89 GLU A N 1
ATOM 721 C CA . GLU A 1 89 ? 1.196 4.781 -8.037 1.00 84.00 89 GLU A CA 1
ATOM 722 C C . GLU A 1 89 ? 1.554 4.306 -9.456 1.00 84.00 89 GLU A C 1
ATOM 724 O O . GLU A 1 89 ? 0.680 3.959 -10.247 1.00 84.00 89 GLU A O 1
ATOM 729 N N . PHE A 1 90 ? 2.851 4.172 -9.758 1.00 82.81 90 PHE A N 1
ATOM 730 C CA . PHE A 1 90 ? 3.315 3.710 -11.068 1.00 82.81 90 PHE A CA 1
ATOM 731 C C . PHE A 1 90 ? 2.933 2.261 -11.394 1.00 82.81 90 PHE A C 1
ATOM 733 O O . PHE A 1 90 ? 3.164 1.844 -12.521 1.00 82.81 90 PHE A O 1
ATOM 740 N N . GLN A 1 91 ? 2.417 1.478 -10.442 1.00 87.12 91 GLN A N 1
ATOM 741 C CA . GLN A 1 91 ? 1.970 0.097 -10.649 1.00 87.12 91 GLN A CA 1
ATOM 742 C C . GLN A 1 91 ? 0.451 -0.005 -10.814 1.00 87.12 91 GLN A C 1
ATOM 744 O O . GLN A 1 91 ? -0.038 -1.065 -11.195 1.00 87.12 91 GLN A O 1
ATOM 749 N N . VAL A 1 92 ? -0.304 1.061 -10.530 1.00 90.06 92 VAL A N 1
ATOM 750 C CA . VAL A 1 92 ? -1.777 1.064 -10.570 1.00 90.06 92 VAL A CA 1
ATOM 751 C C . VAL A 1 92 ? -2.300 0.663 -11.949 1.00 90.06 92 VAL A C 1
ATOM 753 O O . VAL A 1 92 ? -3.254 -0.106 -12.060 1.00 90.06 92 VAL A O 1
ATOM 756 N N . ASP A 1 93 ? -1.635 1.119 -13.009 1.00 89.50 93 ASP A N 1
ATOM 757 C CA . ASP A 1 93 ? -1.995 0.813 -14.392 1.00 89.50 93 ASP A CA 1
ATOM 758 C C . ASP A 1 93 ? -1.675 -0.630 -14.822 1.00 89.50 93 ASP A C 1
ATOM 760 O O . ASP A 1 93 ? -2.055 -1.028 -15.921 1.00 89.50 93 ASP A O 1
ATOM 764 N N . GLU A 1 94 ? -1.024 -1.427 -13.971 1.00 91.75 94 GLU A N 1
ATOM 765 C CA . GLU A 1 94 ? -0.704 -2.838 -14.222 1.00 91.75 94 GLU A CA 1
ATOM 766 C C . GLU A 1 94 ? -1.813 -3.794 -13.753 1.00 91.75 94 GLU A C 1
ATOM 768 O O . GLU A 1 94 ? -1.804 -4.968 -14.123 1.00 91.75 94 GLU A O 1
ATOM 773 N N . TYR A 1 95 ? -2.777 -3.311 -12.964 1.00 93.56 95 TYR A N 1
ATOM 774 C CA . TYR A 1 95 ? -3.884 -4.096 -12.402 1.00 93.56 95 TYR A CA 1
ATOM 775 C C . TYR A 1 95 ? -5.231 -3.655 -12.973 1.00 93.56 95 TYR A C 1
ATOM 777 O O . TYR A 1 95 ? -5.367 -2.543 -13.488 1.00 93.56 95 TYR A O 1
ATOM 785 N N . ASP A 1 96 ? -6.252 -4.508 -12.895 1.00 92.94 96 ASP A N 1
ATOM 786 C CA . ASP A 1 96 ? -7.619 -4.116 -13.246 1.00 92.94 96 ASP A CA 1
ATOM 787 C C . ASP A 1 96 ? -8.177 -3.103 -12.239 1.00 92.94 96 ASP A C 1
ATOM 789 O O . ASP A 1 96 ? -7.942 -3.198 -11.041 1.00 92.94 96 ASP A O 1
ATOM 793 N N . GLU A 1 97 ? -8.944 -2.124 -12.729 1.00 90.44 97 GLU A N 1
ATOM 794 C CA . GLU A 1 97 ? -9.420 -0.995 -11.912 1.00 90.44 97 GLU A CA 1
ATOM 795 C C . GLU A 1 97 ? -10.274 -1.457 -10.724 1.00 90.44 97 GLU A C 1
ATOM 797 O O . GLU A 1 97 ? -10.149 -0.932 -9.625 1.00 90.44 97 GLU A O 1
ATOM 802 N N . LYS A 1 98 ? -11.081 -2.505 -10.925 1.00 90.75 98 LYS A N 1
ATOM 803 C CA . LYS A 1 98 ? -11.909 -3.131 -9.882 1.00 90.75 98 LYS A CA 1
ATOM 804 C C . LYS A 1 98 ? -11.098 -3.739 -8.727 1.00 90.75 98 LYS A C 1
ATOM 806 O O . LYS A 1 98 ? -11.653 -3.949 -7.652 1.00 90.75 98 LYS A O 1
ATOM 811 N N . ASP A 1 99 ? -9.832 -4.076 -8.971 1.00 90.44 99 ASP A N 1
ATOM 812 C CA . ASP A 1 99 ? -8.962 -4.758 -8.010 1.00 90.44 99 ASP A CA 1
ATOM 813 C C . ASP A 1 99 ? -8.049 -3.777 -7.266 1.00 90.44 99 ASP A C 1
ATOM 815 O O . ASP A 1 99 ? -7.377 -4.161 -6.305 1.00 90.44 99 ASP A O 1
ATOM 819 N N . VAL A 1 100 ? -8.050 -2.509 -7.687 1.00 91.56 100 VAL A N 1
ATOM 820 C CA . VAL A 1 100 ? -7.290 -1.423 -7.081 1.00 91.56 100 VAL A CA 1
ATOM 821 C C . VAL A 1 100 ? -8.179 -0.648 -6.116 1.00 91.56 100 VAL A C 1
ATOM 823 O O . VAL A 1 100 ? -9.247 -0.149 -6.461 1.00 91.56 100 VAL A O 1
ATOM 826 N N . ILE A 1 101 ? -7.702 -0.509 -4.886 1.00 88.88 101 ILE A N 1
ATOM 827 C CA . ILE A 1 101 ? -8.378 0.199 -3.808 1.00 88.88 101 ILE A CA 1
ATOM 828 C C . ILE A 1 101 ? -7.563 1.443 -3.482 1.00 88.88 101 ILE A C 1
ATOM 830 O O . ILE A 1 101 ? -6.404 1.356 -3.078 1.00 88.88 101 ILE A O 1
ATOM 834 N N . HIS A 1 102 ? -8.183 2.609 -3.623 1.00 85.25 102 HIS A N 1
ATOM 835 C CA . HIS A 1 102 ? -7.582 3.867 -3.205 1.00 85.25 102 HIS A CA 1
ATOM 836 C C . HIS A 1 102 ? -8.094 4.254 -1.825 1.00 85.25 102 HIS A C 1
ATOM 838 O O . HIS A 1 102 ? -9.296 4.455 -1.637 1.00 85.25 102 HIS A O 1
ATOM 844 N N . ILE A 1 103 ? -7.182 4.394 -0.866 1.00 74.62 103 ILE A N 1
ATOM 845 C CA . ILE A 1 103 ? -7.516 4.932 0.448 1.00 74.62 103 ILE A CA 1
ATOM 846 C C . ILE A 1 103 ? -6.748 6.239 0.617 1.00 74.62 103 ILE A C 1
ATOM 848 O O . ILE A 1 103 ? -5.521 6.209 0.701 1.00 74.62 103 ILE A O 1
ATOM 852 N N . PRO A 1 104 ? -7.432 7.391 0.715 1.00 64.25 104 PRO A N 1
ATOM 853 C CA . PRO A 1 104 ? -6.785 8.678 0.927 1.00 64.25 104 PRO A CA 1
ATOM 854 C C . PRO A 1 104 ? -6.359 8.826 2.398 1.00 64.25 104 PRO A C 1
ATOM 856 O O . PRO A 1 104 ? -6.794 9.731 3.105 1.00 64.25 104 PRO A O 1
ATOM 859 N N . THR A 1 105 ? -5.502 7.931 2.890 1.00 59.78 105 THR A N 1
ATOM 860 C CA . THR A 1 105 ? -4.908 7.995 4.237 1.00 59.78 105 THR A CA 1
ATOM 861 C C . THR A 1 105 ? -3.793 9.034 4.347 1.00 59.78 105 THR A C 1
ATOM 863 O O . THR A 1 105 ? -3.187 9.164 5.400 1.00 59.78 105 THR A O 1
ATOM 866 N N . CYS A 1 106 ? -3.483 9.750 3.268 1.00 50.75 106 CYS A N 1
ATOM 867 C CA . CYS A 1 106 ? 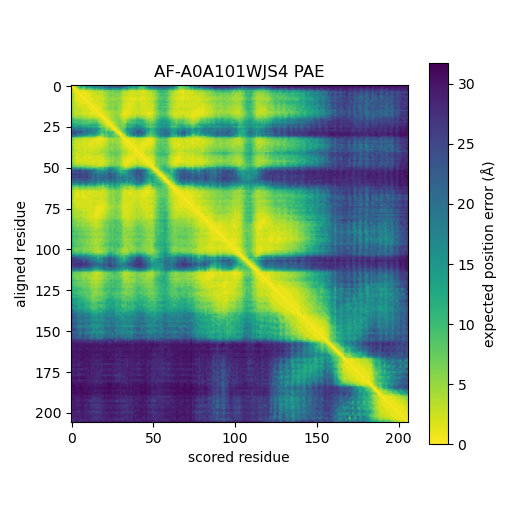-2.207 10.430 3.098 1.00 50.75 106 CYS A CA 1
ATOM 868 C C . CYS A 1 106 ? -2.492 11.931 2.883 1.00 50.75 106 CYS A C 1
ATOM 870 O O . CYS A 1 106 ? -3.149 12.328 1.917 1.00 50.75 106 CYS A O 1
ATOM 872 N N . THR A 1 107 ? -2.103 12.787 3.841 1.00 45.03 107 THR A N 1
ATOM 873 C CA . THR A 1 107 ? -2.206 14.243 3.665 1.00 45.03 107 THR A CA 1
ATOM 874 C C . THR A 1 107 ? -1.074 14.785 2.816 1.00 45.03 107 THR A C 1
ATOM 876 O O . THR A 1 107 ? 0.030 14.254 2.784 1.00 45.03 107 THR A O 1
ATOM 879 N N . LYS A 1 108 ? -1.397 15.897 2.149 1.00 39.53 108 LYS A N 1
ATOM 880 C CA . LYS A 1 108 ? -0.704 16.659 1.094 1.00 39.53 108 LYS A CA 1
ATOM 881 C C . LYS A 1 108 ? 0.821 16.888 1.199 1.00 39.53 108 LYS A C 1
ATOM 883 O O . LYS A 1 108 ? 1.350 17.600 0.348 1.00 39.53 108 LYS A O 1
ATOM 888 N N . ARG A 1 109 ? 1.541 16.370 2.200 1.00 39.47 109 ARG A N 1
ATOM 889 C CA . ARG A 1 109 ? 2.996 16.547 2.351 1.00 39.47 109 ARG A CA 1
ATOM 890 C C . ARG A 1 109 ? 3.858 15.428 1.768 1.00 39.47 109 ARG A C 1
ATOM 892 O O . ARG A 1 109 ? 4.979 15.743 1.388 1.00 39.47 109 ARG A O 1
ATOM 899 N N . TRP A 1 110 ? 3.339 14.214 1.577 1.00 43.75 110 TRP A N 1
ATOM 900 C CA . TRP A 1 110 ? 4.025 13.188 0.779 1.00 43.75 110 TRP A CA 1
ATOM 901 C C . TRP A 1 110 ? 3.090 12.703 -0.314 1.00 43.75 110 TRP A C 1
ATOM 903 O O . TRP A 1 110 ? 1.962 12.297 -0.055 1.00 43.75 110 TRP A O 1
ATOM 913 N N . ARG A 1 111 ? 3.546 12.854 -1.557 1.00 45.81 111 ARG A N 1
ATOM 914 C CA . ARG A 1 111 ? 2.821 12.557 -2.799 1.00 45.81 111 ARG A CA 1
ATOM 915 C C . ARG A 1 111 ? 2.748 11.055 -3.062 1.00 45.81 111 ARG A C 1
ATOM 917 O O . ARG A 1 111 ? 3.005 10.612 -4.170 1.00 45.81 111 ARG A O 1
ATOM 924 N N . GLU A 1 112 ? 2.464 10.276 -2.037 1.00 51.31 112 GLU A N 1
ATOM 925 C CA . GLU A 1 112 ? 2.252 8.850 -2.195 1.00 51.31 112 GLU A CA 1
ATOM 926 C C . GLU A 1 112 ? 0.768 8.642 -1.963 1.00 51.31 112 GLU A C 1
ATOM 928 O O . GLU A 1 112 ? 0.288 8.552 -0.836 1.00 51.31 112 GLU A O 1
ATOM 933 N N . GLU A 1 113 ? 0.009 8.703 -3.053 1.00 60.69 113 GLU A N 1
ATOM 934 C CA . GLU A 1 113 ? -1.341 8.170 -3.043 1.00 60.69 113 GLU A CA 1
ATOM 935 C C . GLU A 1 113 ? -1.262 6.705 -2.604 1.00 60.69 113 GLU A C 1
ATOM 937 O O . GLU A 1 113 ? -0.414 5.928 -3.052 1.00 60.69 113 GLU A O 1
ATOM 942 N N . CYS A 1 114 ? -2.105 6.352 -1.642 1.00 76.44 114 CYS A N 1
ATOM 943 C CA . CYS A 1 114 ? -1.991 5.102 -0.917 1.00 76.44 114 CYS A CA 1
ATOM 944 C C . CYS A 1 114 ? -2.915 4.080 -1.596 1.00 76.44 114 CYS A C 1
ATOM 946 O O . CYS A 1 114 ? -4.106 3.968 -1.289 1.00 76.44 114 CYS A O 1
ATOM 948 N N . TRP A 1 115 ? -2.348 3.399 -2.594 1.00 85.81 115 TRP A N 1
ATOM 949 C CA . TRP A 1 115 ? -3.008 2.403 -3.434 1.00 85.81 115 TRP A CA 1
ATOM 950 C C . TRP A 1 115 ? -2.778 0.990 -2.892 1.00 85.81 115 TRP A C 1
ATOM 952 O O . TRP A 1 115 ? -1.665 0.621 -2.513 1.00 85.81 115 TRP A O 1
ATOM 962 N N . TRP A 1 116 ? -3.834 0.186 -2.872 1.00 88.88 116 TRP A N 1
ATOM 963 C CA . TRP A 1 116 ? -3.840 -1.158 -2.303 1.00 88.88 116 TRP A CA 1
ATOM 964 C C . TRP A 1 116 ? -4.481 -2.139 -3.272 1.00 88.88 116 TRP A C 1
ATOM 966 O O . TRP A 1 116 ? -5.389 -1.778 -4.017 1.00 88.88 116 TRP A O 1
ATOM 976 N N . ILE A 1 117 ? -4.053 -3.393 -3.228 1.00 92.38 117 ILE A N 1
ATOM 977 C CA . ILE A 1 117 ? -4.710 -4.497 -3.937 1.00 92.38 117 ILE A CA 1
ATOM 978 C C . ILE A 1 117 ? -4.873 -5.678 -2.995 1.00 92.38 117 ILE A C 1
ATOM 980 O O . ILE A 1 117 ? -4.080 -5.840 -2.065 1.00 92.38 117 ILE A O 1
ATOM 984 N N . LYS A 1 118 ? -5.872 -6.528 -3.237 1.00 92.50 118 LYS A N 1
ATOM 985 C CA . LYS A 1 118 ? -6.035 -7.757 -2.455 1.00 92.50 118 LYS A CA 1
ATOM 986 C C . LYS A 1 118 ? -4.809 -8.657 -2.577 1.00 92.50 118 LYS A C 1
ATOM 988 O O . LYS A 1 118 ? -4.124 -8.712 -3.604 1.00 92.50 118 LYS A O 1
ATOM 993 N N . ASN A 1 119 ? -4.523 -9.377 -1.503 1.00 89.94 119 ASN A N 1
ATOM 994 C CA . ASN A 1 119 ? -3.481 -10.388 -1.516 1.00 89.94 119 ASN A CA 1
ATOM 995 C C . ASN A 1 119 ? -3.812 -11.457 -2.565 1.00 89.94 119 ASN A C 1
ATOM 997 O O . ASN A 1 119 ? -4.940 -11.935 -2.652 1.00 89.94 119 ASN A O 1
ATOM 1001 N N . GLY A 1 120 ? -2.820 -11.800 -3.387 1.00 89.25 120 GLY A N 1
ATOM 1002 C CA . GLY A 1 120 ? -2.992 -12.728 -4.506 1.00 89.25 120 GLY A CA 1
ATOM 1003 C C . GLY A 1 120 ? -3.572 -12.118 -5.786 1.00 89.25 120 GLY A C 1
ATOM 1004 O O . GLY A 1 120 ? -3.646 -12.830 -6.779 1.00 89.25 120 GLY A O 1
ATOM 1005 N N . THR A 1 121 ? -3.930 -10.827 -5.818 1.00 93.94 121 THR A N 1
ATOM 1006 C CA . THR A 1 121 ? -4.316 -10.168 -7.076 1.00 93.94 121 THR A CA 1
ATOM 1007 C C . THR A 1 121 ? -3.150 -10.201 -8.067 1.00 93.94 121 THR A C 1
ATOM 1009 O O . THR A 1 121 ? -2.049 -9.711 -7.779 1.00 93.94 121 THR A O 1
ATOM 1012 N N . GLU A 1 122 ? -3.410 -10.771 -9.241 1.00 92.94 122 GLU A N 1
ATOM 1013 C CA . GLU A 1 122 ? -2.469 -10.836 -10.355 1.00 92.94 122 GLU A CA 1
ATOM 1014 C C . GLU A 1 122 ? -2.553 -9.577 -11.222 1.00 92.94 122 GLU A C 1
ATOM 1016 O O . GLU A 1 122 ? -3.587 -8.914 -11.315 1.00 92.94 122 GLU A O 1
ATOM 1021 N N . LYS A 1 123 ? -1.434 -9.232 -11.860 1.00 90.31 123 LYS A N 1
ATOM 1022 C CA . LYS A 1 123 ? -1.388 -8.135 -12.828 1.00 90.31 123 LYS A CA 1
ATOM 1023 C C . LYS A 1 123 ? -2.122 -8.542 -14.100 1.00 90.31 123 LYS A C 1
ATOM 1025 O O . LYS A 1 123 ? -2.056 -9.693 -14.525 1.00 90.31 123 LYS A O 1
ATOM 1030 N N . SER A 1 124 ? -2.750 -7.577 -14.756 1.00 89.25 124 SER A N 1
ATOM 1031 C CA . SER A 1 124 ? -3.409 -7.810 -16.036 1.00 89.25 124 SER A CA 1
ATOM 1032 C C . SER A 1 124 ? -2.365 -7.950 -17.144 1.00 89.25 124 SER A C 1
ATOM 1034 O O . SER A 1 124 ? -1.620 -7.010 -17.438 1.00 89.25 124 SER A O 1
ATOM 1036 N N . THR A 1 125 ? -2.316 -9.121 -17.783 1.00 81.56 125 THR A N 1
ATOM 1037 C CA . THR A 1 125 ? -1.391 -9.402 -18.892 1.00 81.56 125 THR A CA 1
ATOM 1038 C C . THR A 1 125 ? -1.537 -8.382 -20.021 1.00 81.56 125 THR A C 1
ATOM 1040 O O . THR A 1 125 ? -0.539 -7.851 -20.505 1.00 81.56 125 THR A O 1
ATOM 1043 N N . ASP A 1 126 ? -2.769 -8.038 -20.395 1.00 78.25 126 ASP A N 1
ATOM 1044 C CA . ASP A 1 126 ? -3.040 -7.075 -21.466 1.00 78.25 126 ASP A CA 1
ATOM 1045 C C . ASP A 1 126 ? -2.544 -5.669 -21.116 1.00 78.25 126 ASP A C 1
ATOM 1047 O O . ASP A 1 126 ? -1.956 -4.977 -21.957 1.00 78.25 126 ASP A O 1
ATOM 1051 N N . LYS A 1 127 ? -2.736 -5.242 -19.862 1.00 86.50 127 LYS A N 1
ATOM 1052 C CA . LYS A 1 127 ? -2.239 -3.944 -19.394 1.00 86.50 127 LYS A CA 1
ATOM 1053 C C . LYS A 1 127 ? -0.717 -3.909 -19.351 1.00 86.50 127 LYS A C 1
ATOM 1055 O O .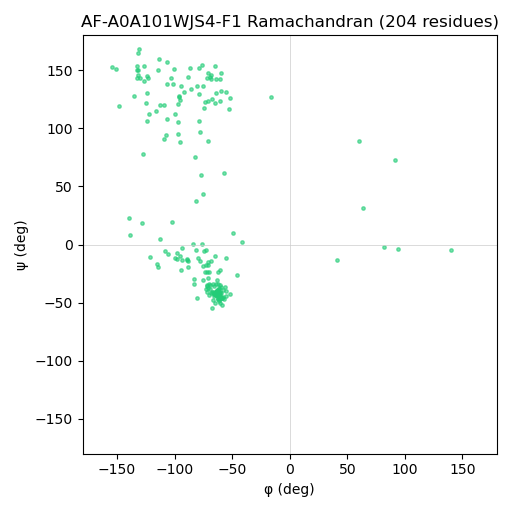 LYS A 1 127 ? -0.132 -2.927 -19.806 1.00 86.50 127 LYS A O 1
ATOM 1060 N N . LEU A 1 128 ? -0.075 -4.990 -18.908 1.00 76.69 128 LEU A N 1
ATOM 1061 C CA . LEU A 1 128 ? 1.381 -5.127 -18.951 1.00 76.69 128 LEU A CA 1
ATOM 1062 C C . LEU A 1 128 ? 1.915 -5.052 -20.383 1.00 76.69 128 LEU A C 1
ATOM 1064 O O . LEU A 1 128 ? 2.828 -4.275 -20.648 1.00 76.69 128 LEU A O 1
ATOM 1068 N N . ILE A 1 129 ? 1.306 -5.769 -21.332 1.00 72.56 129 ILE A N 1
ATOM 1069 C CA . ILE A 1 129 ? 1.682 -5.698 -22.753 1.00 72.56 129 ILE A CA 1
ATOM 1070 C C . ILE A 1 129 ? 1.546 -4.264 -23.272 1.00 72.56 129 ILE A C 1
ATOM 1072 O O . ILE A 1 129 ? 2.448 -3.754 -23.941 1.00 72.56 129 ILE A O 1
ATOM 1076 N N . LYS A 1 130 ? 0.434 -3.589 -22.962 1.00 80.31 130 LYS A N 1
ATOM 1077 C CA . LYS A 1 130 ? 0.193 -2.204 -23.381 1.00 80.31 130 LYS A CA 1
ATOM 1078 C C . LYS A 1 130 ? 1.223 -1.241 -22.787 1.00 80.31 130 LYS A C 1
ATOM 1080 O O . LYS A 1 130 ? 1.745 -0.396 -23.515 1.00 80.31 130 LYS A O 1
ATOM 1085 N N . LYS A 1 131 ? 1.535 -1.380 -21.498 1.00 79.62 131 LYS A N 1
ATOM 1086 C CA . LYS A 1 131 ? 2.540 -0.570 -20.804 1.00 79.62 131 LYS A CA 1
ATOM 1087 C C . LYS A 1 131 ? 3.918 -0.763 -21.424 1.00 79.62 131 LYS A C 1
ATOM 1089 O O . LYS A 1 131 ? 4.554 0.217 -21.800 1.00 79.62 131 LYS A O 1
ATOM 1094 N N . THR A 1 132 ? 4.327 -2.011 -21.636 1.00 72.75 132 THR A N 1
ATOM 1095 C CA . THR A 1 132 ? 5.597 -2.352 -22.285 1.00 72.75 132 THR A CA 1
ATOM 1096 C C . THR A 1 132 ? 5.682 -1.786 -23.699 1.00 72.75 132 THR A C 1
ATOM 1098 O O . THR A 1 132 ? 6.677 -1.148 -24.031 1.00 72.75 132 THR A O 1
ATOM 1101 N N . ARG A 1 133 ? 4.630 -1.915 -24.519 1.00 71.38 133 ARG A N 1
ATOM 1102 C CA . ARG A 1 133 ? 4.583 -1.290 -25.855 1.00 71.38 133 ARG A CA 1
ATOM 1103 C C . ARG A 1 133 ? 4.751 0.228 -25.782 1.00 71.38 133 ARG A C 1
ATOM 1105 O O . ARG A 1 133 ? 5.545 0.789 -26.530 1.00 71.38 133 ARG A O 1
ATOM 1112 N N . GLY A 1 134 ? 4.062 0.883 -24.848 1.00 74.56 134 GLY A N 1
ATOM 1113 C CA . GLY A 1 134 ? 4.198 2.324 -24.626 1.00 74.56 134 GLY A CA 1
ATOM 1114 C C . GLY A 1 134 ? 5.615 2.739 -24.213 1.00 74.56 134 GLY A C 1
ATOM 1115 O O . GLY A 1 134 ? 6.110 3.768 -24.677 1.00 74.56 134 GLY A O 1
ATOM 1116 N N . LEU A 1 135 ? 6.288 1.934 -23.386 1.00 71.81 135 LEU A N 1
ATOM 1117 C CA . LEU A 1 135 ? 7.688 2.151 -23.015 1.00 71.81 135 LEU A CA 1
ATOM 1118 C C . LEU A 1 135 ? 8.617 1.968 -24.218 1.00 71.81 135 LEU A C 1
ATOM 1120 O O . LEU A 1 135 ? 9.423 2.856 -24.480 1.00 71.81 135 LEU A O 1
ATOM 1124 N N . ILE A 1 136 ? 8.464 0.890 -24.992 1.00 65.62 136 ILE A N 1
ATOM 1125 C CA . ILE A 1 136 ? 9.253 0.641 -26.209 1.00 65.62 136 ILE A CA 1
ATOM 1126 C C . ILE A 1 136 ? 9.106 1.801 -27.196 1.00 65.62 136 ILE A C 1
ATOM 1128 O O . ILE A 1 136 ? 10.104 2.318 -27.691 1.00 65.62 136 ILE A O 1
ATOM 1132 N N . GLU A 1 137 ? 7.886 2.272 -27.452 1.00 71.06 137 GLU A N 1
ATOM 1133 C CA . GLU A 1 137 ? 7.667 3.412 -28.344 1.00 71.06 137 GLU A CA 1
ATOM 1134 C C . GLU A 1 137 ? 8.294 4.703 -27.808 1.00 71.06 137 GLU A C 1
ATOM 1136 O O . GLU A 1 137 ? 8.881 5.472 -28.573 1.00 71.06 137 GLU A O 1
ATOM 1141 N N . ARG A 1 138 ? 8.178 4.961 -26.500 1.00 68.94 138 ARG A N 1
ATOM 1142 C CA . ARG A 1 138 ? 8.745 6.156 -25.862 1.00 68.94 138 ARG A CA 1
ATOM 1143 C C . ARG A 1 138 ? 10.270 6.141 -25.926 1.00 68.94 138 ARG A C 1
ATOM 1145 O O . ARG A 1 138 ? 10.857 7.124 -26.378 1.00 68.94 138 ARG A O 1
ATOM 1152 N N . TYR A 1 139 ? 10.897 5.043 -25.515 1.00 64.69 139 TYR A N 1
ATOM 1153 C CA . TYR A 1 139 ? 12.351 4.898 -25.534 1.00 64.69 139 TYR A CA 1
ATOM 1154 C C . TYR A 1 139 ? 12.892 4.814 -26.958 1.00 64.69 139 TYR A C 1
ATOM 1156 O O . TYR A 1 139 ? 13.889 5.459 -27.256 1.00 64.69 139 TYR A O 1
ATOM 1164 N N . GLY A 1 140 ? 12.199 4.136 -27.874 1.00 60.75 140 GLY A N 1
ATOM 1165 C CA . GLY A 1 140 ? 12.560 4.107 -29.290 1.00 60.75 140 GLY A CA 1
ATOM 1166 C C . GLY A 1 140 ? 12.531 5.497 -29.934 1.00 60.75 140 GLY A C 1
ATOM 1167 O O . GLY A 1 140 ? 13.455 5.863 -30.662 1.00 60.75 140 GLY A O 1
ATOM 1168 N N . LYS A 1 141 ? 11.516 6.319 -29.627 1.00 61.84 141 LYS A N 1
ATOM 1169 C CA . LYS A 1 141 ? 11.457 7.723 -30.074 1.00 61.84 141 LYS A CA 1
ATOM 1170 C C . LYS A 1 141 ? 12.562 8.574 -29.450 1.00 61.84 141 LYS A C 1
ATOM 1172 O O . LYS A 1 141 ? 13.183 9.349 -30.171 1.00 61.84 141 LYS A O 1
ATOM 1177 N N . ALA A 1 142 ? 12.812 8.430 -28.149 1.00 55.66 142 ALA A N 1
ATOM 1178 C CA . ALA A 1 142 ? 13.870 9.164 -27.454 1.00 55.66 142 ALA A CA 1
ATOM 1179 C C . ALA A 1 142 ? 15.258 8.806 -28.004 1.00 55.66 142 ALA A C 1
ATOM 1181 O O . ALA A 1 142 ? 16.054 9.695 -28.297 1.00 55.66 142 ALA A O 1
ATOM 1182 N N . PHE A 1 143 ? 15.506 7.516 -28.231 1.00 54.75 143 PHE A N 1
ATOM 1183 C CA . PHE A 1 143 ? 16.728 7.019 -28.848 1.00 54.75 143 PHE A CA 1
ATOM 1184 C C . PHE A 1 143 ? 16.921 7.628 -30.236 1.00 54.75 143 PHE A C 1
ATOM 1186 O O . PHE A 1 143 ? 17.946 8.254 -30.486 1.00 54.75 143 PHE A O 1
ATOM 1193 N N . LYS A 1 144 ? 15.902 7.553 -31.104 1.00 57.62 144 LYS A N 1
ATOM 1194 C CA . LYS A 1 144 ? 15.958 8.146 -32.446 1.00 57.62 144 LYS A CA 1
ATOM 1195 C C . LYS A 1 144 ? 16.214 9.655 -32.406 1.00 57.62 144 LYS A C 1
ATOM 1197 O O . LYS A 1 144 ? 17.073 10.134 -33.135 1.00 57.62 144 LYS A O 1
ATOM 1202 N N . ALA A 1 145 ? 15.510 10.395 -31.551 1.00 55.81 145 ALA A N 1
ATOM 1203 C CA . ALA A 1 145 ? 15.695 11.840 -31.418 1.00 55.81 145 ALA A CA 1
ATOM 1204 C C . ALA A 1 145 ? 17.121 12.200 -30.968 1.00 55.81 145 ALA A C 1
ATOM 1206 O O . ALA A 1 145 ? 17.722 13.128 -31.510 1.00 55.81 145 ALA A O 1
ATOM 1207 N N . ASN A 1 146 ? 17.683 11.435 -30.028 1.00 52.81 146 ASN A N 1
ATOM 1208 C CA . ASN A 1 146 ? 19.064 11.602 -29.587 1.00 52.81 146 ASN A CA 1
ATOM 1209 C C . ASN A 1 146 ? 20.060 11.263 -30.705 1.00 52.81 146 ASN A C 1
ATOM 1211 O O . ASN A 1 146 ? 21.012 12.011 -30.916 1.00 52.81 146 ASN A O 1
ATOM 1215 N N . THR A 1 147 ? 19.829 10.188 -31.466 1.00 49.91 147 THR A N 1
ATOM 1216 C CA . THR A 1 147 ? 20.659 9.836 -32.628 1.00 49.91 147 THR A CA 1
ATOM 1217 C C . THR A 1 147 ? 20.607 10.920 -33.706 1.00 49.91 147 THR A C 1
ATOM 1219 O O . THR A 1 147 ? 21.653 11.351 -34.186 1.00 49.91 147 THR A O 1
ATOM 1222 N N . ASP A 1 148 ? 19.418 11.414 -34.054 1.00 59.78 148 ASP A N 1
ATOM 1223 C CA . ASP A 1 148 ? 19.232 12.469 -35.057 1.00 59.78 148 ASP A CA 1
ATOM 1224 C C . ASP A 1 148 ? 19.924 13.777 -34.626 1.00 59.78 148 ASP A C 1
ATOM 1226 O O . ASP A 1 148 ? 20.562 14.449 -35.441 1.00 59.78 148 ASP A O 1
ATOM 1230 N N . TYR A 1 149 ? 19.863 14.114 -33.332 1.00 58.09 149 TYR A N 1
ATOM 1231 C CA . TYR A 1 149 ? 20.576 15.255 -32.754 1.00 58.09 149 TYR A CA 1
ATOM 1232 C C . TYR A 1 149 ? 22.102 15.094 -32.829 1.00 58.09 149 TYR A C 1
ATOM 1234 O O . TYR A 1 149 ? 22.795 16.031 -33.230 1.00 58.09 149 TYR A O 1
ATOM 1242 N N . LEU A 1 150 ? 22.632 13.907 -32.517 1.00 50.91 150 LEU A N 1
ATOM 1243 C CA . LEU A 1 150 ? 24.064 13.614 -32.635 1.00 50.91 150 LEU A CA 1
ATOM 1244 C C . LEU A 1 150 ? 24.539 13.661 -34.093 1.00 50.91 150 LEU A C 1
ATOM 1246 O O . LEU A 1 150 ? 25.572 14.263 -34.372 1.00 50.91 150 LEU A O 1
ATOM 1250 N N . ILE A 1 151 ? 23.765 13.116 -35.037 1.00 52.34 151 ILE A N 1
ATOM 1251 C CA . ILE A 1 151 ? 24.057 13.202 -36.479 1.00 52.34 151 ILE A CA 1
ATOM 1252 C C . ILE A 1 151 ? 24.084 14.663 -36.938 1.00 52.34 151 ILE A C 1
ATOM 1254 O O . ILE A 1 151 ? 24.960 15.053 -37.712 1.00 52.34 151 ILE A O 1
ATOM 1258 N N . LYS A 1 152 ? 23.136 15.483 -36.474 1.00 64.81 152 LYS A N 1
ATOM 1259 C CA . LYS A 1 152 ? 23.105 16.918 -36.775 1.00 64.81 152 LYS A CA 1
ATOM 1260 C C . LYS A 1 152 ? 24.348 17.628 -36.230 1.00 64.81 152 LYS A C 1
ATOM 1262 O O . LYS A 1 152 ? 24.999 18.343 -36.984 1.00 64.81 152 LYS A O 1
ATOM 1267 N N . LEU A 1 153 ? 24.722 17.375 -34.975 1.00 54.38 153 LEU A N 1
ATOM 1268 C CA . LEU A 1 153 ? 25.939 17.924 -34.367 1.00 54.38 153 LEU A CA 1
ATOM 1269 C C . LEU A 1 153 ? 27.212 17.511 -35.117 1.00 54.38 153 LEU A C 1
ATOM 1271 O O . LEU A 1 153 ? 28.078 18.354 -35.335 1.00 54.38 153 LEU A O 1
ATOM 1275 N N . LEU A 1 154 ? 27.312 16.249 -35.544 1.00 48.88 154 LEU A N 1
ATOM 1276 C CA . LEU A 1 154 ? 28.439 15.745 -36.339 1.00 48.88 154 LEU A CA 1
ATOM 1277 C C . LEU A 1 154 ? 28.555 16.474 -37.685 1.00 48.88 154 LEU A C 1
ATOM 1279 O O . LEU A 1 154 ? 29.651 16.858 -38.087 1.00 48.88 154 LEU A O 1
ATOM 1283 N N . LYS A 1 155 ? 27.421 16.721 -38.351 1.00 56.09 155 LYS A N 1
ATOM 1284 C CA . LYS A 1 155 ? 27.366 17.471 -39.616 1.00 56.09 155 LYS A CA 1
ATOM 1285 C C . LYS A 1 155 ? 27.688 18.957 -39.446 1.00 56.09 155 LYS A C 1
ATOM 1287 O O . LYS A 1 155 ? 28.271 19.548 -40.347 1.00 56.09 155 LYS A O 1
ATOM 1292 N N . GLU A 1 156 ? 27.298 19.560 -38.325 1.00 61.50 156 GLU A N 1
ATOM 1293 C CA . GLU A 1 156 ? 27.490 20.992 -38.054 1.00 61.50 156 GLU A CA 1
ATOM 1294 C C . GLU A 1 156 ? 28.886 21.326 -37.515 1.00 61.50 156 GLU A C 1
ATOM 1296 O O . GLU A 1 156 ? 29.372 22.432 -37.744 1.00 61.50 156 GLU A O 1
ATOM 1301 N N . LYS A 1 157 ? 29.530 20.398 -36.795 1.00 52.47 157 LYS A N 1
ATOM 1302 C CA . LYS A 1 157 ? 30.820 20.644 -36.133 1.00 52.47 157 LYS A CA 1
ATOM 1303 C C . LYS A 1 157 ? 32.029 20.005 -36.808 1.00 52.47 157 LYS A C 1
ATOM 1305 O O . LYS A 1 157 ? 33.134 20.348 -36.412 1.00 52.47 157 LYS A O 1
ATOM 1310 N N . GLY A 1 158 ? 31.823 19.154 -37.817 1.00 47.00 158 GLY A N 1
ATOM 1311 C CA . GLY A 1 158 ? 32.882 18.570 -38.642 1.00 47.00 158 GLY A CA 1
ATOM 1312 C C . GLY A 1 158 ? 33.884 17.745 -37.838 1.00 47.00 158 GLY A C 1
ATOM 1313 O O . GLY A 1 158 ? 34.871 18.302 -37.396 1.00 47.00 158 GLY A O 1
ATOM 1314 N N . GLU A 1 159 ? 33.601 16.446 -37.676 1.00 50.41 159 GLU A N 1
ATOM 1315 C CA . GLU A 1 159 ? 34.453 15.296 -37.268 1.00 50.41 159 GLU A CA 1
ATOM 1316 C C . GLU A 1 159 ? 35.504 15.411 -36.140 1.00 50.41 159 GLU A C 1
ATOM 1318 O O . GLU A 1 159 ? 35.923 14.383 -35.611 1.00 50.41 159 GLU A O 1
ATOM 1323 N N . GLU A 1 160 ? 35.892 16.581 -35.654 1.00 46.84 160 GLU A N 1
ATOM 1324 C CA . GLU A 1 160 ? 36.918 16.704 -34.630 1.00 46.84 160 GLU A CA 1
ATOM 1325 C C . GLU A 1 160 ? 36.287 16.837 -33.240 1.00 46.84 160 GLU A C 1
ATOM 1327 O O . GLU A 1 160 ? 35.825 17.902 -32.827 1.00 46.84 160 GLU A O 1
ATOM 1332 N N . LYS A 1 161 ? 36.376 15.726 -32.492 1.00 48.62 161 LYS A N 1
ATOM 1333 C CA . LYS A 1 161 ? 36.182 15.568 -31.033 1.00 48.62 161 LYS A CA 1
ATOM 1334 C C . LYS A 1 161 ? 34.769 15.217 -30.554 1.00 48.62 161 LYS A C 1
ATOM 1336 O O . LYS A 1 161 ? 34.125 16.005 -29.865 1.00 48.62 161 LYS A O 1
ATOM 1341 N N . MET A 1 162 ? 34.337 13.977 -30.793 1.00 47.59 162 MET A N 1
ATOM 1342 C CA . MET A 1 162 ? 33.291 13.329 -29.975 1.00 47.59 162 MET A CA 1
ATOM 1343 C C . MET A 1 162 ? 33.678 11.937 -29.442 1.00 47.59 162 MET A C 1
ATOM 1345 O O . MET A 1 162 ? 32.819 11.195 -28.977 1.00 47.59 162 MET A O 1
ATOM 1349 N N . GLU A 1 163 ? 34.964 11.588 -29.416 1.00 45.97 163 GLU A N 1
ATOM 1350 C CA . GLU A 1 163 ? 35.442 10.479 -28.583 1.00 45.97 163 GLU A CA 1
ATOM 1351 C C . GLU A 1 163 ? 35.560 10.973 -27.134 1.00 45.97 163 GLU A C 1
ATOM 1353 O O . GLU A 1 163 ? 36.444 11.766 -26.813 1.00 45.97 163 GLU A O 1
ATOM 1358 N N . GLY A 1 164 ? 34.645 10.554 -26.254 1.00 49.53 164 GLY A N 1
ATOM 1359 C CA . GLY A 1 164 ? 34.893 10.634 -24.808 1.00 49.53 164 GLY A CA 1
ATOM 1360 C C . GLY A 1 164 ? 33.747 11.044 -23.883 1.00 49.53 164 GLY A C 1
ATOM 1361 O O . GLY A 1 164 ? 33.956 11.012 -22.677 1.00 49.53 164 GLY A O 1
ATOM 1362 N N . ILE A 1 165 ? 32.554 11.414 -24.369 1.00 47.31 165 ILE A N 1
ATOM 1363 C CA . ILE A 1 165 ? 31.494 11.937 -23.468 1.00 47.31 165 ILE A CA 1
ATOM 1364 C C . ILE A 1 165 ? 30.253 11.031 -23.366 1.00 47.31 165 ILE A C 1
ATOM 1366 O O . ILE A 1 165 ? 29.514 11.127 -22.393 1.00 47.31 165 ILE A O 1
ATOM 1370 N N . ILE A 1 166 ? 30.014 10.120 -24.315 1.00 49.97 166 ILE A N 1
ATOM 1371 C CA . ILE A 1 166 ? 28.681 9.500 -24.473 1.00 49.97 166 ILE A CA 1
ATOM 1372 C C . ILE A 1 166 ? 28.677 7.958 -24.334 1.00 49.97 166 ILE A C 1
ATOM 1374 O O . ILE A 1 166 ? 27.622 7.361 -24.159 1.00 49.97 166 ILE A O 1
ATOM 1378 N N . GLY A 1 167 ? 29.843 7.301 -24.317 1.00 50.03 167 GLY A N 1
ATOM 1379 C CA . GLY A 1 167 ? 29.936 5.836 -24.422 1.00 50.03 167 GLY A CA 1
ATOM 1380 C C . GLY A 1 167 ? 29.377 5.041 -23.234 1.00 50.03 167 GLY A C 1
ATOM 1381 O O . GLY A 1 167 ? 28.537 4.174 -23.425 1.00 50.03 167 GLY A O 1
ATOM 1382 N N . GLN A 1 168 ? 29.817 5.307 -22.000 1.00 52.88 168 GLN A N 1
ATOM 1383 C CA . GLN A 1 168 ? 29.636 4.319 -20.925 1.00 52.88 168 GLN A CA 1
ATOM 1384 C C . GLN A 1 168 ? 28.237 4.319 -20.294 1.00 52.88 168 GLN A C 1
ATOM 1386 O O . GLN A 1 168 ? 27.627 3.266 -20.147 1.00 52.88 168 GLN A O 1
ATOM 1391 N N . GLN A 1 169 ? 27.694 5.495 -19.977 1.00 55.78 169 GLN A N 1
ATOM 1392 C CA . GLN A 1 169 ? 26.409 5.596 -19.278 1.00 55.78 169 GLN A CA 1
ATOM 1393 C C . GLN A 1 169 ? 25.238 5.085 -20.134 1.00 55.78 169 GLN A C 1
ATOM 1395 O O . GLN A 1 169 ? 24.332 4.435 -19.627 1.00 55.78 169 GLN A O 1
ATOM 1400 N N . GLN A 1 170 ? 25.292 5.305 -21.450 1.00 53.59 170 GLN A N 1
ATOM 1401 C CA . GLN A 1 170 ? 24.272 4.810 -22.378 1.00 53.59 170 GLN A CA 1
ATOM 1402 C C . GLN A 1 170 ? 24.397 3.301 -22.640 1.00 53.59 170 GLN A C 1
ATOM 1404 O O . GLN A 1 170 ? 23.390 2.632 -22.867 1.00 53.59 170 GLN A O 1
ATOM 1409 N N . ILE A 1 171 ? 25.616 2.749 -22.578 1.00 52.94 171 ILE A N 1
ATOM 1410 C CA . ILE A 1 171 ? 25.849 1.298 -22.617 1.00 52.94 171 ILE A CA 1
ATOM 1411 C C . ILE A 1 171 ? 25.276 0.631 -21.363 1.00 52.94 171 ILE A C 1
ATOM 1413 O O . ILE A 1 171 ? 24.662 -0.430 -21.469 1.00 52.94 171 ILE A O 1
ATOM 1417 N N . ASP A 1 172 ? 25.437 1.251 -20.196 1.00 59.03 172 ASP A N 1
ATOM 1418 C CA . ASP A 1 172 ? 24.923 0.710 -18.937 1.00 59.03 172 ASP A CA 1
ATOM 1419 C C . ASP A 1 172 ? 23.381 0.739 -18.906 1.00 59.03 172 ASP A C 1
ATOM 1421 O O . ASP A 1 172 ? 22.757 -0.276 -18.599 1.00 59.03 172 ASP A O 1
ATOM 1425 N N . GLU A 1 173 ? 22.751 1.822 -19.378 1.00 56.69 173 GLU A N 1
ATOM 1426 C CA . GLU A 1 173 ? 21.286 1.901 -19.524 1.00 56.69 173 GLU A CA 1
ATOM 1427 C C . GLU A 1 173 ? 20.724 0.849 -20.504 1.00 56.69 173 GLU A C 1
ATOM 1429 O O . GLU A 1 173 ? 19.663 0.268 -20.269 1.00 56.69 173 GLU A O 1
ATOM 1434 N N . LEU A 1 174 ? 21.437 0.551 -21.597 1.00 52.66 174 LEU A N 1
ATOM 1435 C CA . LEU A 1 174 ? 21.038 -0.498 -22.543 1.00 52.66 174 LEU A CA 1
ATOM 1436 C C . LEU A 1 174 ? 21.195 -1.911 -21.961 1.00 52.66 174 LEU A C 1
ATOM 1438 O O . LEU A 1 174 ? 20.381 -2.786 -22.268 1.00 52.66 174 LEU A O 1
ATOM 1442 N N . LYS A 1 175 ? 22.204 -2.146 -21.113 1.00 55.41 175 LYS A N 1
ATOM 1443 C CA . LYS A 1 175 ? 22.383 -3.428 -20.411 1.00 55.41 175 LYS A CA 1
ATOM 1444 C C . LYS A 1 175 ? 21.227 -3.705 -19.452 1.00 55.41 175 LYS A C 1
ATOM 1446 O O . LYS A 1 175 ? 20.716 -4.825 -19.449 1.00 55.41 175 LYS A O 1
ATOM 1451 N N . ASP A 1 176 ? 20.758 -2.694 -18.727 1.00 57.62 176 ASP A N 1
ATOM 1452 C CA . ASP A 1 176 ? 19.613 -2.829 -17.818 1.00 57.62 176 ASP A CA 1
ATOM 1453 C C . ASP A 1 176 ? 18.322 -3.190 -18.569 1.00 57.62 176 ASP A C 1
ATOM 1455 O O . ASP A 1 176 ? 17.566 -4.070 -18.149 1.00 57.62 176 ASP A O 1
ATOM 1459 N N . VAL A 1 177 ? 18.102 -2.589 -19.743 1.00 52.50 177 VAL A N 1
ATOM 1460 C CA . VAL A 1 177 ? 16.965 -2.925 -20.617 1.00 52.50 177 VAL A CA 1
ATOM 1461 C C . VAL A 1 177 ? 17.040 -4.377 -21.102 1.00 52.50 177 VAL A C 1
ATOM 1463 O O . VAL A 1 177 ? 16.018 -5.064 -21.126 1.00 52.50 177 VAL A O 1
ATOM 1466 N N . ILE A 1 178 ? 18.230 -4.883 -21.443 1.00 52.06 178 ILE A N 1
ATOM 1467 C CA . ILE A 1 178 ? 18.418 -6.281 -21.868 1.00 52.06 178 ILE A CA 1
ATOM 1468 C C . ILE A 1 178 ? 18.078 -7.258 -20.735 1.00 52.06 178 ILE A C 1
ATOM 1470 O O . ILE A 1 178 ? 17.399 -8.253 -20.989 1.00 52.06 178 ILE A O 1
ATOM 1474 N N . VAL A 1 179 ? 18.488 -6.976 -19.494 1.00 56.75 179 VAL A N 1
ATOM 1475 C CA . VAL A 1 179 ? 18.164 -7.822 -18.328 1.00 56.75 179 VAL A CA 1
ATOM 1476 C C . VAL A 1 179 ? 16.652 -7.895 -18.106 1.00 56.75 179 VAL A C 1
ATOM 1478 O O . VAL A 1 179 ? 16.113 -8.980 -17.889 1.00 56.75 179 VAL A O 1
ATOM 1481 N N . ILE A 1 180 ? 15.950 -6.765 -18.224 1.00 53.47 180 ILE A N 1
ATOM 1482 C CA . ILE A 1 180 ? 14.486 -6.707 -18.092 1.00 53.47 180 ILE A CA 1
ATOM 1483 C C . ILE A 1 180 ? 13.805 -7.511 -19.207 1.00 53.47 180 ILE A C 1
ATOM 1485 O O . ILE A 1 180 ? 12.874 -8.269 -18.944 1.00 53.47 180 ILE A O 1
ATOM 1489 N N . LEU A 1 181 ? 14.282 -7.389 -20.448 1.00 48.81 181 LEU A N 1
ATOM 1490 C CA . LEU A 1 181 ? 13.731 -8.125 -21.587 1.00 48.81 181 LEU A CA 1
ATOM 1491 C C . LEU A 1 181 ? 13.977 -9.640 -21.485 1.00 48.81 181 LEU A C 1
ATOM 1493 O O . LEU A 1 181 ? 13.112 -10.417 -21.875 1.00 48.81 181 LEU A O 1
ATOM 1497 N N . GLN A 1 182 ? 15.108 -10.071 -20.917 1.00 50.06 182 GLN A N 1
ATOM 1498 C CA . GLN A 1 182 ? 15.416 -11.489 -20.677 1.00 50.06 182 GLN A CA 1
ATOM 1499 C C . GLN A 1 182 ? 14.551 -12.129 -19.578 1.00 50.06 182 GLN A C 1
ATOM 1501 O O . GLN A 1 182 ? 14.382 -13.346 -19.571 1.00 50.06 182 GLN A O 1
ATOM 1506 N N . GLN A 1 183 ? 13.995 -11.333 -18.660 1.00 54.97 183 GLN A N 1
ATOM 1507 C CA . GLN A 1 183 ? 13.075 -11.807 -17.617 1.00 54.97 183 GLN A CA 1
ATOM 1508 C C . GLN A 1 183 ? 11.637 -12.003 -18.125 1.00 54.97 183 GLN A C 1
ATOM 1510 O O . GLN A 1 183 ? 10.812 -12.594 -17.426 1.00 54.97 183 GLN A O 1
ATOM 1515 N N . ILE A 1 184 ? 11.322 -11.521 -19.330 1.00 48.31 184 ILE A N 1
ATOM 1516 C CA . ILE A 1 184 ? 10.006 -11.653 -19.955 1.00 48.31 184 ILE A CA 1
ATOM 1517 C C . ILE A 1 184 ? 10.055 -12.859 -20.902 1.00 48.31 184 ILE A C 1
ATOM 1519 O O . ILE A 1 184 ? 10.491 -12.756 -22.047 1.00 48.31 184 ILE A O 1
ATOM 1523 N N . ASP A 1 185 ? 9.617 -14.021 -20.413 1.00 49.91 185 ASP A N 1
ATOM 1524 C CA . ASP A 1 185 ? 9.611 -15.278 -21.171 1.00 49.91 185 ASP A CA 1
ATOM 1525 C C . ASP A 1 185 ? 8.541 -15.249 -22.277 1.00 49.91 185 ASP A C 1
ATOM 1527 O O . ASP A 1 185 ? 7.372 -15.593 -22.087 1.00 49.91 185 ASP A O 1
ATOM 1531 N N . SER A 1 186 ? 8.926 -14.759 -23.454 1.00 45.91 186 SER A N 1
ATOM 1532 C CA . SER A 1 186 ? 8.108 -14.817 -24.659 1.00 45.91 186 SER A CA 1
ATOM 1533 C C . SER A 1 186 ? 9.001 -14.932 -25.887 1.00 45.91 186 SER A C 1
ATOM 1535 O O . SER A 1 186 ? 9.797 -14.048 -26.201 1.00 45.91 186 SER A O 1
ATOM 1537 N N . LYS A 1 187 ? 8.824 -16.038 -26.619 1.00 42.00 187 LYS A N 1
ATOM 1538 C CA . LYS A 1 187 ? 9.527 -16.394 -27.865 1.00 42.00 187 LYS A CA 1
ATOM 1539 C C . LYS A 1 187 ? 9.627 -15.260 -28.898 1.00 42.00 187 LYS A C 1
ATOM 1541 O O . LYS A 1 187 ? 10.562 -15.277 -29.687 1.00 42.00 187 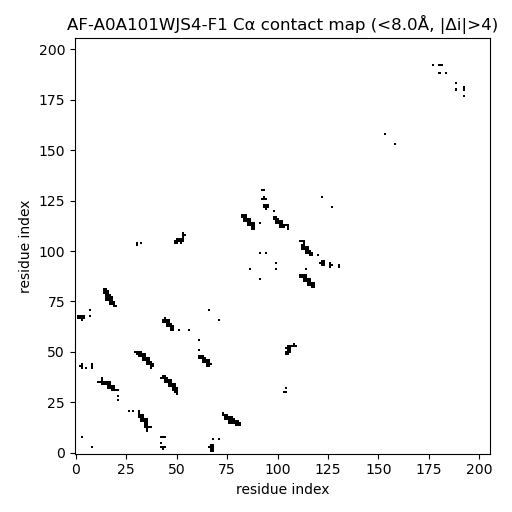LYS A O 1
ATOM 1546 N N . LEU A 1 188 ? 8.705 -14.290 -28.890 1.00 43.72 188 LEU A N 1
ATOM 1547 C CA . LEU A 1 188 ? 8.723 -13.139 -29.802 1.00 43.72 188 LEU A CA 1
ATOM 1548 C C . LEU A 1 188 ? 9.838 -12.122 -29.491 1.00 43.72 188 LEU A C 1
ATOM 1550 O O . LEU A 1 188 ? 10.254 -11.392 -30.383 1.00 43.72 188 LEU A O 1
ATOM 1554 N N . PHE A 1 189 ? 10.332 -12.073 -28.251 1.00 51.44 189 PHE A N 1
ATOM 1555 C CA . PHE A 1 189 ? 11.324 -11.085 -27.812 1.00 51.44 189 PHE A CA 1
ATOM 1556 C C . PHE A 1 189 ? 12.772 -11.534 -28.034 1.00 51.44 189 PHE A C 1
ATOM 1558 O O . PHE A 1 189 ? 13.660 -10.690 -28.103 1.00 51.44 189 PHE A O 1
ATOM 1565 N N . PHE A 1 190 ? 13.034 -12.834 -28.213 1.00 50.16 190 PHE A N 1
ATOM 1566 C CA . PHE A 1 190 ? 14.395 -13.338 -28.441 1.00 50.16 190 PHE A CA 1
ATOM 1567 C C . PHE A 1 190 ? 15.011 -12.827 -29.748 1.00 50.16 190 PHE A C 1
ATOM 1569 O O . PHE A 1 190 ? 16.210 -12.567 -29.783 1.00 50.16 190 PHE A O 1
ATOM 1576 N N . GLU A 1 191 ? 14.212 -12.628 -30.801 1.00 52.06 191 GLU A N 1
ATOM 1577 C CA . GLU A 1 191 ? 14.705 -12.086 -32.074 1.00 52.06 191 GLU A CA 1
ATOM 1578 C C . GLU A 1 191 ? 15.037 -10.589 -31.978 1.00 52.06 191 GLU A C 1
ATOM 1580 O O . GLU A 1 191 ? 16.050 -10.148 -32.524 1.00 52.06 191 GLU A O 1
ATOM 1585 N N . GLU A 1 192 ? 14.242 -9.804 -31.242 1.00 52.41 192 GLU A N 1
ATOM 1586 C CA . GLU A 1 192 ? 14.532 -8.384 -31.001 1.00 52.41 192 GLU A CA 1
ATOM 1587 C C . GLU A 1 192 ? 15.717 -8.197 -30.044 1.00 52.41 192 GLU A C 1
ATOM 1589 O O . GLU A 1 192 ? 16.592 -7.372 -30.319 1.00 52.41 192 GLU A O 1
ATOM 1594 N N . ILE A 1 193 ? 15.812 -9.006 -28.981 1.00 54.44 193 ILE A N 1
ATOM 1595 C CA . ILE A 1 193 ? 16.972 -9.033 -28.075 1.00 54.44 193 ILE A CA 1
ATOM 1596 C C . ILE A 1 193 ? 18.239 -9.415 -28.850 1.00 54.44 193 ILE A C 1
ATOM 1598 O O . ILE A 1 193 ? 19.250 -8.728 -28.716 1.00 54.44 193 ILE A O 1
ATOM 1602 N N . ALA A 1 194 ? 18.193 -10.445 -29.701 1.00 60.00 194 ALA A N 1
ATOM 1603 C CA . ALA A 1 194 ? 19.337 -10.854 -30.518 1.00 60.00 194 ALA A CA 1
ATOM 1604 C C . ALA A 1 194 ? 19.784 -9.744 -31.486 1.00 60.00 194 ALA A C 1
ATOM 1606 O O . ALA A 1 194 ? 20.978 -9.463 -31.603 1.00 60.00 194 ALA A O 1
ATOM 1607 N N . ASN A 1 195 ? 18.834 -9.046 -32.117 1.00 63.56 195 ASN A N 1
ATOM 1608 C CA . ASN A 1 195 ? 19.123 -7.901 -32.988 1.00 63.56 195 ASN A CA 1
ATOM 1609 C C . ASN A 1 195 ? 19.783 -6.734 -32.234 1.00 63.56 195 ASN A C 1
ATOM 1611 O O . ASN A 1 195 ? 20.670 -6.059 -32.763 1.00 63.56 195 ASN A O 1
ATOM 1615 N N . ILE A 1 196 ? 19.346 -6.467 -31.001 1.00 54.75 196 ILE A N 1
ATOM 1616 C CA . ILE A 1 196 ? 19.932 -5.425 -30.149 1.00 54.75 196 ILE A CA 1
ATOM 1617 C C . ILE A 1 196 ? 21.336 -5.839 -29.685 1.00 54.75 196 ILE A C 1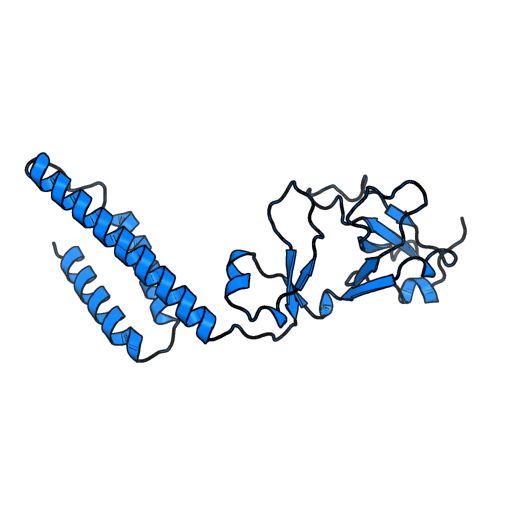
ATOM 1619 O O . ILE A 1 196 ? 22.263 -5.032 -29.767 1.00 54.75 196 ILE A O 1
ATOM 1623 N N . GLN A 1 197 ? 21.527 -7.096 -29.278 1.00 55.19 197 GLN A N 1
ATOM 1624 C CA . GLN A 1 197 ? 22.829 -7.639 -28.875 1.00 55.19 197 GLN A CA 1
ATOM 1625 C C . GLN A 1 197 ? 23.861 -7.572 -30.010 1.00 55.19 197 GLN A C 1
ATOM 1627 O O . GLN A 1 197 ? 25.008 -7.183 -29.783 1.00 55.19 197 GLN A O 1
ATOM 1632 N N . GLU A 1 198 ? 23.460 -7.877 -31.246 1.00 69.00 198 GLU A N 1
ATOM 1633 C CA . GLU A 1 198 ? 24.343 -7.767 -32.411 1.00 69.00 198 GLU A CA 1
ATOM 1634 C C . GLU A 1 198 ? 24.781 -6.314 -32.664 1.00 69.00 198 GLU A C 1
ATOM 1636 O O . GLU A 1 198 ? 25.945 -6.053 -32.980 1.00 69.00 198 GLU A O 1
ATOM 1641 N N . LYS A 1 199 ? 23.868 -5.350 -32.493 1.00 57.56 199 LYS A N 1
ATOM 1642 C CA . LYS A 1 199 ? 24.178 -3.921 -32.648 1.00 57.56 199 LYS A CA 1
ATOM 1643 C C . LYS A 1 199 ? 25.154 -3.424 -31.583 1.00 57.56 199 LYS A C 1
ATOM 1645 O O . LYS A 1 199 ? 26.090 -2.714 -31.936 1.00 57.56 199 LYS A O 1
ATOM 1650 N N . VAL A 1 200 ? 24.985 -3.830 -30.324 1.00 50.09 200 VAL A N 1
ATOM 1651 C CA . VAL A 1 200 ? 25.915 -3.477 -29.235 1.00 50.09 200 VAL A CA 1
ATOM 1652 C C . VAL A 1 200 ? 27.312 -4.038 -29.513 1.00 50.09 200 VAL A C 1
ATOM 1654 O O . VAL A 1 200 ? 28.285 -3.294 -29.462 1.00 50.09 200 VAL A O 1
ATOM 1657 N N . SER A 1 201 ? 27.425 -5.305 -29.929 1.00 60.16 201 SER A N 1
ATOM 1658 C CA . SER A 1 201 ? 28.731 -5.918 -30.221 1.00 60.16 201 SER A CA 1
ATOM 1659 C C . SER A 1 201 ? 29.480 -5.247 -31.381 1.00 60.16 201 SER A C 1
ATOM 1661 O O . SER A 1 201 ? 30.711 -5.230 -31.403 1.00 60.16 201 SER A O 1
ATOM 1663 N N . LYS A 1 202 ? 28.760 -4.690 -32.363 1.00 59.59 202 LYS A N 1
ATOM 1664 C CA . LYS A 1 202 ? 29.371 -3.907 -33.451 1.00 59.59 202 LYS A CA 1
ATOM 1665 C C . LYS A 1 202 ? 29.897 -2.561 -32.960 1.00 59.59 202 LYS A C 1
ATOM 1667 O O . LYS A 1 202 ? 30.949 -2.144 -33.426 1.00 59.59 202 LYS A O 1
ATOM 1672 N N . LEU A 1 203 ? 29.189 -1.925 -32.029 1.00 47.62 203 LEU A N 1
ATOM 1673 C CA . LEU A 1 203 ? 29.585 -0.649 -31.435 1.00 47.62 203 LEU A CA 1
ATOM 1674 C C . LEU A 1 203 ? 30.781 -0.786 -30.486 1.00 47.62 203 LEU A C 1
ATOM 1676 O O . LEU A 1 203 ? 31.619 0.096 -30.467 1.00 47.62 203 LEU A O 1
ATOM 1680 N N . GLU A 1 204 ? 30.909 -1.891 -29.748 1.00 49.22 204 GLU A N 1
ATOM 1681 C CA . GLU A 1 204 ? 32.067 -2.137 -28.864 1.00 49.22 204 GLU A CA 1
ATOM 1682 C C . GLU A 1 204 ? 33.376 -2.427 -29.623 1.00 49.22 204 GLU A C 1
ATOM 1684 O O . GLU A 1 204 ? 34.457 -2.388 -29.040 1.00 49.22 204 GLU A O 1
ATOM 1689 N N . LYS A 1 205 ? 33.283 -2.778 -30.911 1.00 62.28 205 LYS A N 1
ATOM 1690 C CA . LYS A 1 205 ? 34.436 -3.074 -31.777 1.00 62.28 205 LYS A CA 1
ATOM 1691 C C . LYS A 1 205 ? 34.893 -1.878 -32.614 1.00 62.28 205 LYS A C 1
ATOM 1693 O O . LYS A 1 205 ? 35.912 -2.003 -33.294 1.00 62.28 205 LYS A O 1
ATOM 1698 N N . GLN A 1 206 ? 34.112 -0.801 -32.628 1.00 47.41 206 GLN A N 1
ATOM 1699 C CA . GLN A 1 206 ? 34.430 0.468 -33.284 1.00 47.41 206 GLN A CA 1
ATOM 1700 C C . GLN A 1 206 ? 35.080 1.406 -32.275 1.00 47.41 206 GLN A C 1
ATOM 1702 O O . GLN A 1 206 ? 36.037 2.086 -32.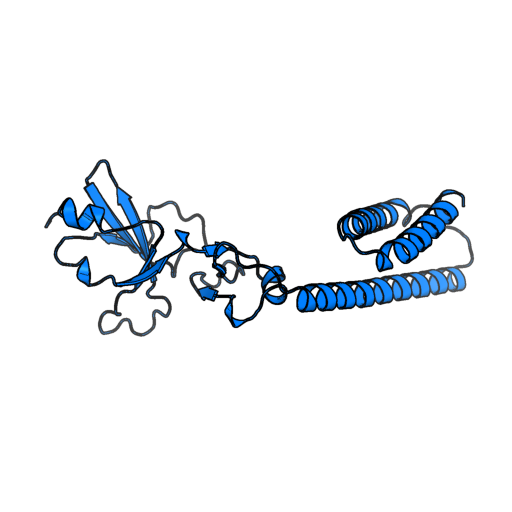696 1.00 47.41 206 GLN A O 1
#

Nearest PDB structures (foldseek):
  8chv-assembly1_D  TM=3.740E-01  e=6.865E+00  Homo sapiens

Secondary structure (DSSP, 8-state):
-PPPPHHHHHH--TTEEEE-PPPTT-TT----EEEEEEETTTTEEEEEEGGG-SS---TTSS-EEEE-TTTGGG-EEEEEGGGEEEE-GGGGGGS-GGGEEE-----TTS----EEEETTPPPPHHHHHHHHHHHHHHHHHHHHHHHHHHHHHHHHHTSSS-SSSSHHHHHHHHHHHHHHHHTS--TTHHHHHHHHHHHHHHHTT-

Solvent-accessible surface area (backbone atoms only — not comparable to full-atom values): 12283 Å² total; per-residue (Å²): 134,80,70,41,44,72,70,61,57,65,71,59,54,65,56,30,35,26,36,43,79,74,59,94,90,47,84,82,68,87,47,57,36,25,37,41,48,78,40,77,92,80,58,44,37,32,39,33,49,29,52,72,56,54,60,96,66,64,95,82,76,71,67,60,47,77,47,23,71,86,54,48,84,54,50,42,82,76,45,59,55,82,57,36,43,80,47,57,70,93,50,55,70,31,37,53,73,92,55,53,44,79,47,83,52,50,31,97,76,46,97,56,69,48,32,31,30,49,66,88,69,70,68,34,65,68,41,43,53,53,50,50,52,54,48,52,53,51,52,52,49,52,51,49,53,52,49,53,49,50,55,50,48,46,70,75,63,56,88,77,82,78,87,83,84,66,69,65,70,56,50,52,56,51,51,55,52,51,56,56,55,69,72,52,92,46,85,80,50,56,61,56,51,49,56,50,51,54,52,50,58,56,59,78,73,105

Radius of gyration: 27.15 Å; Cα contacts (8 Å, |Δi|>4): 222; chains: 1; bounding box: 58×38×74 Å